Protein AF-A0A093X8V0-F1 (afdb_monomer_lite)

Foldseek 3Di:
DDDDDDDDDDDDDDDDDDDPDPDDDDDDDDDDDDDDDDDDDDDDDDDDDDDDDDDDDDDDPPDPCPQEDDDDQPDDPPPDDPLPDPWFQNAAEEEEDDDQPLQQQFLALNLLLVRPDGNYQAYEYQVDDWDWDWHDNPRGIYIHTYHNDPVVSCVVHLRHAEYEYPDELVCQLVVLVVVLVRLSHAEYEAAYDPNPVVSVVVSVVSCVVSNHHYHDDNAQGDAAASIGDRGCPQHHVVSCVVVVSSHHDDDDDDDPYD

Secondary structure (DSSP, 8-state):
----------------SS-SS-SS--S-PPPPPPPPPPPPPPP-PPP----------------TTTTEE--PPPP---S---TT----TT--EEEES--HHHHHHHHHHHHHTT-SS-SEEEEE-TTS--EEEEEEETTEEEEEEEES-HHHHHHH-TT--EEEE---TTTHHHHHHHHTT-TT--EEEE--S---HHHHHHHHHHHHHHTPEEE-SS----EETTTEE-TTTT-SHHHHHHTTTTS--S-----S--

Radius of gyration: 28.32 Å; chains: 1; bounding box: 65×75×95 Å

Sequence (258 aa):
MALNRPMRNGPRNGSDYGDKMAGRIKDSFPQPFLNPEPPAMPSAIPSGTTGAGASPALGAAGNANDNIRRFVAPSRPLSPRAEHALFHNKTRCFVYGLQPRAVQGMLDFDFICKRTTPSVAGIIYTFGGQFVSKMYWGTSETLLPVYQSVDKAMAKHSDVDTVVNFASSRSVYQSTMELMEYPQIRSIAIIAEGVPERRAREILHVAAKKGITIIGPATVGGIKPGAFKIGNTGGMMDNIVASKLYRPGSVGYVSKSG

Structure (mmCIF, N/CA/C/O backbone):
data_AF-A0A093X8V0-F1
#
_entry.id   AF-A0A093X8V0-F1
#
loop_
_atom_site.group_PDB
_atom_site.id
_atom_site.type_symbol
_atom_site.label_atom_id
_atom_site.label_alt_id
_atom_site.label_comp_id
_atom_site.label_asym_id
_atom_site.label_entity_id
_atom_site.label_seq_id
_atom_site.pdbx_PDB_ins_code
_atom_site.Cartn_x
_atom_site.Cartn_y
_atom_site.Cartn_z
_atom_site.occupancy
_atom_site.B_iso_or_equiv
_atom_site.auth_seq_id
_atom_site.auth_comp_id
_atom_site.auth_asym_id
_atom_site.auth_atom_id
_atom_site.pdbx_PDB_model_num
ATOM 1 N N . MET A 1 1 ? 20.849 -29.269 54.370 1.00 43.53 1 MET A N 1
ATOM 2 C CA . MET A 1 1 ? 22.261 -28.939 54.660 1.00 43.53 1 MET A CA 1
ATOM 3 C C . MET A 1 1 ? 22.654 -27.741 53.816 1.00 43.53 1 MET A C 1
ATOM 5 O O . MET A 1 1 ? 22.832 -27.874 52.615 1.00 43.53 1 MET A O 1
ATOM 9 N N . ALA A 1 2 ? 22.675 -26.568 54.440 1.00 38.34 2 ALA A N 1
ATOM 10 C CA . ALA A 1 2 ? 23.201 -25.337 53.869 1.00 38.34 2 ALA A CA 1
ATOM 11 C C . ALA A 1 2 ? 24.716 -25.300 54.081 1.00 38.34 2 ALA A C 1
ATOM 13 O O . ALA A 1 2 ? 25.158 -25.657 55.169 1.00 38.34 2 ALA A O 1
ATOM 14 N N . LEU A 1 3 ? 25.485 -24.820 53.102 1.00 40.03 3 LEU A N 1
ATOM 15 C CA . LEU A 1 3 ? 26.841 -24.319 53.335 1.00 40.03 3 LEU A CA 1
ATOM 16 C C . LEU A 1 3 ? 27.117 -23.114 52.425 1.00 40.03 3 LEU A C 1
ATOM 18 O O . LEU A 1 3 ? 27.508 -23.229 51.268 1.00 40.03 3 LEU A O 1
ATOM 22 N N . ASN A 1 4 ? 26.876 -21.951 53.026 1.00 36.84 4 ASN A N 1
ATOM 23 C CA . ASN A 1 4 ? 27.418 -20.637 52.700 1.00 36.84 4 ASN A CA 1
ATOM 24 C C . ASN A 1 4 ? 28.954 -20.661 52.655 1.00 36.84 4 ASN A C 1
ATOM 26 O O . ASN A 1 4 ? 29.571 -21.179 53.587 1.00 36.84 4 ASN A O 1
ATOM 30 N N . ARG A 1 5 ? 29.567 -19.962 51.689 1.00 40.03 5 ARG A N 1
ATOM 31 C CA . ARG A 1 5 ? 30.884 -19.316 51.859 1.00 40.03 5 ARG A CA 1
ATOM 32 C C . ARG A 1 5 ? 30.963 -17.985 51.086 1.00 40.03 5 ARG A C 1
ATOM 34 O O . ARG A 1 5 ? 30.230 -17.811 50.118 1.00 40.03 5 ARG A O 1
ATOM 41 N N . PRO A 1 6 ? 31.773 -17.021 51.565 1.00 44.75 6 PRO A N 1
ATOM 42 C CA . PRO A 1 6 ? 31.350 -15.628 51.682 1.00 44.75 6 PRO A CA 1
ATOM 43 C C . PRO A 1 6 ? 31.950 -14.677 50.637 1.00 44.75 6 PRO A C 1
ATOM 45 O O . PRO A 1 6 ? 33.038 -14.895 50.106 1.00 44.75 6 PRO A O 1
ATOM 48 N N . MET A 1 7 ? 31.246 -13.558 50.442 1.00 38.44 7 MET A N 1
ATOM 49 C CA . MET A 1 7 ? 31.741 -12.339 49.801 1.00 38.44 7 MET A CA 1
ATOM 50 C C . MET A 1 7 ? 32.966 -11.783 50.542 1.00 38.44 7 MET A C 1
ATOM 52 O O . MET A 1 7 ? 32.929 -11.581 51.756 1.00 38.44 7 MET A O 1
ATOM 56 N N . ARG A 1 8 ? 34.037 -11.484 49.798 1.00 40.03 8 ARG A N 1
ATOM 57 C CA . ARG A 1 8 ? 35.188 -10.703 50.270 1.00 40.03 8 ARG A CA 1
ATOM 58 C C . ARG A 1 8 ? 35.143 -9.320 49.620 1.00 40.03 8 ARG A C 1
ATOM 60 O O . ARG A 1 8 ? 35.480 -9.177 48.450 1.00 40.03 8 ARG A O 1
ATOM 67 N N . ASN A 1 9 ? 34.746 -8.321 50.404 1.00 35.66 9 ASN A N 1
ATOM 68 C CA . ASN A 1 9 ? 34.997 -6.911 50.116 1.00 35.66 9 ASN A CA 1
ATOM 69 C C . ASN A 1 9 ? 36.435 -6.575 50.526 1.00 35.66 9 ASN A C 1
ATOM 71 O O . ASN A 1 9 ? 36.822 -6.795 51.673 1.00 35.66 9 ASN A O 1
ATOM 75 N N . GLY A 1 10 ? 37.211 -6.029 49.594 1.00 37.56 10 GLY A N 1
ATOM 76 C CA . GLY A 1 10 ? 38.504 -5.399 49.848 1.00 37.56 10 GLY A CA 1
ATOM 77 C C . GLY A 1 10 ? 38.631 -4.147 48.971 1.00 37.56 10 GLY A C 1
ATOM 78 O O . GLY A 1 10 ? 38.177 -4.185 47.825 1.00 37.56 10 GLY A O 1
ATOM 79 N N . PRO A 1 11 ? 39.188 -3.037 49.483 1.00 38.69 11 PRO A N 1
ATOM 80 C CA . PRO A 1 11 ? 39.181 -1.753 48.794 1.00 38.69 11 PRO A CA 1
ATOM 81 C C . PRO A 1 11 ? 40.278 -1.707 47.723 1.00 38.69 11 PRO A C 1
ATOM 83 O O . PRO A 1 11 ? 41.376 -2.221 47.931 1.00 38.69 11 PRO A O 1
ATOM 86 N N . ARG A 1 12 ? 40.015 -1.053 46.587 1.00 40.38 12 ARG A N 1
ATOM 87 C CA . ARG A 1 12 ? 41.067 -0.598 45.665 1.00 40.38 12 ARG A CA 1
ATOM 88 C C . ARG A 1 12 ? 40.840 0.871 45.329 1.00 40.38 12 ARG A C 1
ATOM 90 O O . ARG A 1 12 ? 39.959 1.205 44.546 1.00 40.38 12 ARG A O 1
ATOM 97 N N . ASN A 1 13 ? 41.642 1.723 45.958 1.00 33.81 13 ASN A N 1
ATOM 98 C CA . ASN A 1 13 ? 41.955 3.059 45.466 1.00 33.81 13 ASN A CA 1
ATOM 99 C C . ASN A 1 13 ? 42.970 2.951 44.321 1.00 33.81 13 ASN A C 1
ATOM 101 O O . ASN A 1 13 ? 43.817 2.059 44.344 1.00 33.81 13 ASN A O 1
ATOM 105 N N . GLY A 1 14 ? 42.942 3.932 43.417 1.00 30.31 14 GLY A N 1
ATOM 106 C CA . GLY A 1 14 ? 44.120 4.335 42.648 1.00 30.31 14 GLY A CA 1
ATOM 107 C C . GLY A 1 14 ? 44.032 4.100 41.145 1.00 30.31 14 GLY A C 1
ATOM 108 O O . GLY A 1 14 ? 44.445 3.059 40.655 1.00 30.31 14 GLY A O 1
ATOM 109 N N . SER A 1 15 ? 43.512 5.112 40.446 1.00 39.34 15 SER A N 1
ATOM 110 C CA . SER A 1 15 ? 44.199 5.774 39.325 1.00 39.34 15 SER A CA 1
ATOM 111 C C . SER A 1 15 ? 45.083 4.905 38.420 1.00 39.34 15 SER A C 1
ATOM 113 O O . SER A 1 15 ? 46.265 4.740 38.702 1.00 39.34 15 SER A O 1
ATOM 115 N N . ASP A 1 16 ? 44.548 4.468 37.283 1.00 40.97 16 ASP A N 1
ATOM 116 C CA . ASP A 1 16 ? 45.306 4.430 36.028 1.00 40.97 16 ASP A CA 1
ATOM 117 C C . ASP A 1 16 ? 44.349 4.203 34.848 1.00 40.97 16 ASP A C 1
ATOM 119 O O . ASP A 1 16 ? 43.322 3.552 35.020 1.00 40.97 16 ASP A O 1
ATOM 123 N N . TYR A 1 17 ? 44.698 4.704 33.662 1.00 36.50 17 TYR A N 1
ATOM 124 C CA . TYR A 1 17 ? 43.888 4.771 32.422 1.00 36.50 17 TYR A CA 1
ATOM 125 C C . TYR A 1 17 ? 42.995 6.002 32.243 1.00 36.50 17 TYR A C 1
ATOM 127 O O . TYR A 1 17 ? 41.841 5.930 31.827 1.00 36.50 17 TYR A O 1
ATOM 135 N N . GLY A 1 18 ? 43.595 7.167 32.450 1.00 40.31 18 GLY A N 1
ATOM 136 C CA . GLY A 1 18 ? 43.104 8.428 31.916 1.00 40.31 18 GLY A CA 1
ATOM 137 C C . GLY A 1 18 ? 44.245 9.269 31.368 1.00 40.31 18 GLY A C 1
ATOM 138 O O . GLY A 1 18 ? 44.314 10.423 31.742 1.00 40.31 18 GLY A O 1
ATOM 139 N N . ASP A 1 19 ? 45.176 8.707 30.579 1.00 42.09 19 ASP A N 1
ATOM 140 C CA . ASP A 1 19 ? 46.225 9.539 29.958 1.00 42.09 19 ASP A CA 1
ATOM 141 C C . ASP A 1 19 ? 47.021 8.869 28.819 1.00 42.09 19 ASP A C 1
ATOM 143 O O . ASP A 1 19 ? 48.244 8.810 28.838 1.00 42.09 19 ASP A O 1
ATOM 147 N N . LYS A 1 20 ? 46.349 8.327 27.793 1.00 41.66 20 LYS A N 1
ATOM 148 C CA . LYS A 1 20 ? 46.990 8.002 26.497 1.00 41.66 20 LYS A CA 1
ATOM 149 C C . LYS A 1 20 ? 45.985 8.098 25.355 1.00 41.66 20 LYS A C 1
ATOM 151 O O . LYS A 1 20 ? 45.492 7.074 24.907 1.00 41.66 20 LYS A O 1
ATOM 156 N N . MET A 1 21 ? 45.663 9.321 24.927 1.00 38.62 21 MET A N 1
ATOM 157 C CA . MET A 1 21 ? 45.161 9.682 23.577 1.00 38.62 21 MET A CA 1
ATOM 158 C C . MET A 1 21 ? 44.974 11.214 23.455 1.00 38.62 21 MET A C 1
ATOM 160 O O . MET A 1 21 ? 44.063 11.702 22.797 1.00 38.62 21 MET A O 1
ATOM 164 N N . ALA A 1 22 ? 45.841 12.005 24.095 1.00 43.00 22 ALA A N 1
ATOM 165 C CA . ALA A 1 22 ? 45.856 13.463 23.986 1.00 43.00 22 ALA A CA 1
ATOM 166 C C . ALA A 1 22 ? 47.220 13.906 23.443 1.00 43.00 22 ALA A C 1
ATOM 168 O O . ALA A 1 22 ? 48.109 14.299 24.188 1.00 43.00 22 ALA A O 1
ATOM 169 N N . GLY A 1 23 ? 47.421 13.776 22.130 1.00 43.22 23 GLY A N 1
ATOM 170 C CA . GLY A 1 23 ? 48.655 14.251 21.503 1.00 43.22 23 GLY A CA 1
ATOM 171 C C . GLY A 1 23 ? 48.964 13.624 20.154 1.00 43.22 23 GLY A C 1
ATOM 172 O O . GLY A 1 23 ? 49.915 12.857 20.069 1.00 43.22 23 GLY A O 1
ATOM 173 N N . ARG A 1 24 ? 48.163 13.940 19.123 1.00 40.94 24 ARG A N 1
ATOM 174 C CA . ARG A 1 24 ? 48.545 13.997 17.688 1.00 40.94 24 ARG A CA 1
ATOM 175 C C . ARG A 1 24 ? 47.314 14.088 16.775 1.00 40.94 24 ARG A C 1
ATOM 177 O O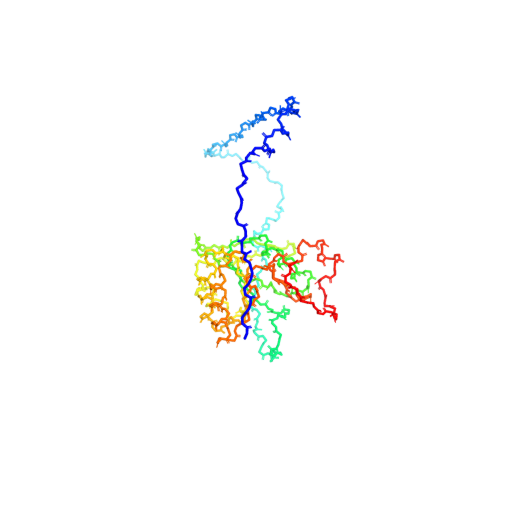 . ARG A 1 24 ? 47.071 13.170 16.017 1.00 40.94 24 ARG A O 1
ATOM 184 N N . ILE A 1 25 ? 46.556 15.185 16.828 1.00 38.41 25 ILE A N 1
ATOM 185 C CA . ILE A 1 25 ? 45.812 15.720 15.666 1.00 38.41 25 ILE A CA 1
ATOM 186 C C . ILE A 1 25 ? 45.678 17.237 15.889 1.00 38.41 25 ILE A C 1
ATOM 188 O O . ILE A 1 25 ? 44.683 17.733 16.407 1.00 38.41 25 ILE A O 1
ATOM 192 N N . LYS A 1 26 ? 46.738 17.978 15.579 1.00 38.97 26 LYS A N 1
ATOM 193 C CA . LYS A 1 26 ? 46.652 19.393 15.206 1.00 38.97 26 LYS A CA 1
ATOM 194 C C . LYS A 1 26 ? 47.181 19.449 13.774 1.00 38.97 26 LYS A C 1
ATOM 196 O O . LYS A 1 26 ? 48.128 18.729 13.477 1.00 38.97 26 LYS A O 1
ATOM 201 N N . ASP A 1 27 ? 46.516 20.242 12.941 1.00 37.69 27 ASP A N 1
ATOM 202 C CA . ASP A 1 27 ? 46.767 20.480 11.509 1.00 37.69 27 ASP A CA 1
ATOM 203 C C . ASP A 1 27 ? 45.958 19.602 10.542 1.00 37.69 27 ASP A C 1
ATOM 205 O O . ASP A 1 27 ? 46.454 18.635 9.973 1.00 37.69 27 ASP A O 1
ATOM 209 N N . SER A 1 28 ? 44.676 19.957 10.362 1.00 37.97 28 SER A N 1
ATOM 210 C CA . SER A 1 28 ? 43.946 19.956 9.070 1.00 37.97 28 SER A CA 1
ATOM 211 C C . SER A 1 28 ? 42.433 20.132 9.287 1.00 37.97 28 SER A C 1
ATOM 213 O O . SER A 1 28 ? 41.653 19.188 9.212 1.00 37.97 28 SER A O 1
ATOM 215 N N . PHE A 1 29 ? 41.992 21.366 9.544 1.00 35.97 29 PHE A N 1
ATOM 216 C CA . PHE A 1 29 ? 40.576 21.729 9.403 1.00 35.97 29 PHE A CA 1
ATOM 217 C C . PHE A 1 29 ? 40.357 22.345 8.012 1.00 35.97 29 PHE A C 1
ATOM 219 O O . PHE A 1 29 ? 41.019 23.336 7.697 1.00 35.97 29 PHE A O 1
ATOM 226 N N . PRO A 1 30 ? 39.461 21.805 7.167 1.00 39.50 30 PRO A N 1
ATOM 227 C CA . PRO A 1 30 ? 39.056 22.482 5.944 1.00 39.50 30 PRO A CA 1
ATOM 228 C C . PRO A 1 30 ? 38.128 23.662 6.275 1.00 39.50 30 PRO A C 1
ATOM 230 O O . PRO A 1 30 ? 37.215 23.547 7.092 1.00 39.50 30 PRO A O 1
ATOM 233 N N . GLN A 1 31 ? 38.402 24.805 5.645 1.00 41.53 31 GLN A N 1
ATOM 234 C CA . GLN A 1 31 ? 37.643 26.055 5.754 1.00 41.53 31 GLN A CA 1
ATOM 235 C C . GLN A 1 31 ? 36.170 25.866 5.331 1.00 41.53 31 GLN A C 1
ATOM 237 O O . GLN A 1 31 ? 35.897 25.066 4.431 1.00 41.53 31 GLN A O 1
ATOM 242 N N . PRO A 1 32 ? 35.212 26.605 5.922 1.00 35.94 32 PRO A N 1
ATOM 243 C CA . PRO A 1 32 ? 33.816 26.552 5.505 1.00 35.94 32 PRO A CA 1
ATOM 244 C C . PRO A 1 32 ? 33.647 27.154 4.104 1.00 35.94 32 PRO A C 1
ATOM 246 O O . PRO A 1 32 ? 34.040 28.290 3.841 1.00 35.94 32 PRO A O 1
ATOM 249 N N . PHE A 1 33 ? 33.039 26.383 3.202 1.00 37.84 33 PHE A N 1
ATOM 250 C CA . PHE A 1 33 ? 32.613 26.857 1.890 1.00 37.84 33 PHE A CA 1
ATOM 251 C C . PHE A 1 33 ? 31.568 27.972 2.055 1.00 37.84 33 PHE A C 1
ATOM 253 O O . PHE A 1 33 ? 30.498 27.755 2.625 1.00 37.84 33 PHE A O 1
ATOM 260 N N . LEU A 1 34 ? 31.883 29.165 1.546 1.00 37.75 34 LEU A N 1
ATOM 261 C CA . LEU A 1 34 ? 30.909 30.225 1.297 1.00 37.75 34 LEU A CA 1
ATOM 262 C C . LEU A 1 34 ? 29.886 29.729 0.262 1.00 37.75 34 LEU A C 1
ATOM 264 O O . LEU A 1 34 ? 30.257 29.377 -0.857 1.00 37.75 34 LEU A O 1
ATOM 268 N N . ASN A 1 35 ? 28.603 29.724 0.626 1.00 42.47 35 ASN A N 1
ATOM 269 C CA . ASN A 1 35 ? 27.508 29.574 -0.331 1.00 42.47 35 ASN A CA 1
ATOM 270 C C . ASN A 1 35 ? 27.386 30.864 -1.164 1.00 42.47 35 ASN A C 1
ATOM 272 O O . ASN A 1 35 ? 27.262 31.932 -0.561 1.00 42.47 35 ASN A O 1
ATOM 276 N N . PRO A 1 36 ? 27.367 30.810 -2.507 1.00 41.25 36 PRO A N 1
ATOM 277 C CA . PRO A 1 36 ? 26.914 31.943 -3.305 1.00 41.25 36 PRO A CA 1
ATOM 278 C C . PRO A 1 36 ? 25.386 32.101 -3.186 1.00 41.25 36 PRO A C 1
ATOM 280 O O . PRO A 1 36 ? 24.652 31.117 -3.074 1.00 41.25 36 PRO A O 1
ATOM 283 N N . GLU A 1 37 ? 24.930 33.354 -3.165 1.00 42.50 37 GLU A N 1
ATOM 284 C CA . GLU A 1 37 ? 23.529 33.774 -3.014 1.00 42.50 37 GLU A CA 1
ATOM 285 C C . GLU A 1 37 ? 22.567 33.113 -4.024 1.00 42.50 37 GLU A C 1
ATOM 287 O O . GLU A 1 37 ? 22.957 32.822 -5.160 1.00 42.50 37 GLU A O 1
ATOM 292 N N . PRO A 1 38 ? 21.285 32.904 -3.658 1.00 41.62 38 PRO A N 1
ATOM 293 C CA . PRO A 1 38 ? 20.281 32.435 -4.604 1.00 41.62 38 PRO A CA 1
ATOM 294 C C . PRO A 1 38 ? 19.935 33.533 -5.630 1.00 41.62 38 PRO A C 1
ATOM 296 O O . PRO A 1 38 ? 19.806 34.701 -5.256 1.00 41.62 38 PRO A O 1
ATOM 299 N N . PRO A 1 39 ? 19.731 33.188 -6.915 1.00 41.00 39 PRO A N 1
ATOM 300 C CA . PRO A 1 39 ? 19.371 34.165 -7.934 1.00 41.00 39 PRO A CA 1
ATOM 301 C C . PRO A 1 39 ? 17.979 34.760 -7.680 1.00 41.00 39 PRO A C 1
ATOM 303 O O . PRO A 1 39 ? 17.035 34.066 -7.296 1.00 41.00 39 PRO A O 1
ATOM 306 N N . ALA A 1 40 ? 17.877 36.068 -7.918 1.00 37.56 40 ALA A N 1
ATOM 307 C CA . ALA A 1 40 ? 16.676 36.872 -7.755 1.00 37.56 40 ALA A CA 1
ATOM 308 C C . ALA A 1 40 ? 15.509 36.387 -8.636 1.00 37.56 40 ALA A C 1
ATOM 310 O O . ALA A 1 40 ? 15.670 36.093 -9.821 1.00 37.56 40 ALA A O 1
ATOM 311 N N . MET A 1 41 ? 14.311 36.360 -8.048 1.00 37.78 41 MET A N 1
ATOM 312 C CA . MET A 1 41 ? 13.040 36.172 -8.751 1.00 37.78 41 MET A CA 1
ATOM 313 C C . MET A 1 41 ? 12.766 37.369 -9.678 1.00 37.78 41 MET A C 1
ATOM 315 O O . MET A 1 41 ? 12.830 38.505 -9.202 1.00 37.78 41 MET A O 1
ATOM 319 N N . PRO A 1 42 ? 12.398 37.175 -10.956 1.00 37.09 42 PRO A N 1
ATOM 320 C CA . PRO A 1 42 ? 11.912 38.277 -11.770 1.00 37.09 42 PRO A CA 1
ATOM 321 C C . PRO A 1 42 ? 10.478 38.658 -11.377 1.00 37.09 42 PRO A C 1
ATOM 323 O O . PRO A 1 42 ? 9.559 37.837 -11.348 1.00 37.09 42 PRO A O 1
ATOM 326 N N . SER A 1 43 ? 10.331 39.941 -11.064 1.00 35.69 43 SER A N 1
ATOM 327 C CA . SER A 1 43 ? 9.096 40.650 -10.754 1.00 35.69 43 SER A CA 1
ATOM 328 C C . SER A 1 43 ? 8.126 40.720 -11.938 1.00 35.69 43 SER A C 1
ATOM 330 O O . SER A 1 43 ? 8.541 40.844 -13.083 1.00 35.69 43 SER A O 1
ATOM 332 N N . ALA A 1 44 ? 6.836 40.716 -11.591 1.00 33.84 44 ALA A N 1
ATOM 333 C CA . ALA A 1 44 ? 5.705 41.407 -12.217 1.00 33.84 44 ALA A CA 1
ATOM 334 C C . ALA A 1 44 ? 5.612 41.498 -13.760 1.00 33.84 44 ALA A C 1
ATOM 336 O O . ALA A 1 44 ? 6.378 42.168 -14.444 1.00 33.84 44 ALA A O 1
ATOM 337 N N . ILE A 1 45 ? 4.518 40.925 -14.261 1.00 39.19 45 ILE A N 1
ATOM 338 C CA . ILE A 1 45 ? 3.937 41.122 -15.594 1.00 39.19 45 ILE A CA 1
ATOM 339 C C . ILE A 1 45 ? 3.632 42.615 -15.831 1.00 39.19 45 ILE A C 1
ATOM 341 O O . ILE A 1 45 ? 2.910 43.198 -15.018 1.00 39.19 45 ILE A O 1
ATOM 345 N N . PRO A 1 46 ? 4.041 43.217 -16.964 1.00 33.41 46 PRO A N 1
ATOM 346 C CA . PRO A 1 46 ? 3.391 44.404 -17.490 1.00 33.41 46 PRO A CA 1
ATOM 347 C C . PRO A 1 46 ? 2.402 44.037 -18.607 1.00 33.41 46 PRO A C 1
ATOM 349 O O . PRO A 1 46 ? 2.723 43.345 -19.573 1.00 33.41 46 PRO A O 1
ATOM 352 N N . SER A 1 47 ? 1.179 44.531 -18.458 1.00 33.66 47 SER A N 1
ATOM 353 C CA . SER A 1 47 ? 0.131 44.561 -19.479 1.00 33.66 47 SER A CA 1
ATOM 354 C C . SER A 1 47 ? 0.445 45.620 -20.547 1.00 33.66 47 SER A C 1
ATOM 356 O O . SER A 1 47 ? 0.783 46.743 -20.179 1.00 33.66 47 SER A O 1
ATOM 358 N N . GLY A 1 48 ? 0.257 45.324 -21.844 1.00 30.12 48 GLY A N 1
ATOM 359 C CA . GLY A 1 48 ? 0.240 46.370 -22.885 1.00 30.12 48 GLY A CA 1
ATOM 360 C C . GLY A 1 48 ? 0.437 45.946 -24.352 1.00 30.12 48 GLY A C 1
ATOM 361 O O . GLY A 1 48 ? 1.552 45.962 -24.847 1.00 30.12 48 GLY A O 1
ATOM 362 N N . THR A 1 49 ? -0.679 45.640 -25.029 1.00 27.66 49 THR A N 1
ATOM 363 C CA . THR A 1 49 ? -1.089 46.033 -26.408 1.00 27.66 49 THR A CA 1
ATOM 364 C C . THR A 1 49 ? -0.216 45.808 -27.670 1.00 27.66 49 THR A C 1
ATOM 366 O O . THR A 1 49 ? 0.800 46.457 -27.877 1.00 27.66 49 THR A O 1
ATOM 369 N N . THR A 1 50 ? -0.807 45.020 -28.591 1.00 33.19 50 THR A N 1
ATOM 370 C CA . THR A 1 50 ? -0.947 45.161 -30.070 1.00 33.19 50 THR A CA 1
ATOM 371 C C . THR A 1 50 ? 0.273 45.319 -30.993 1.00 33.19 50 THR A C 1
ATOM 373 O O . THR A 1 50 ? 0.880 46.381 -31.071 1.00 33.19 50 THR A O 1
ATOM 376 N N . GLY A 1 51 ? 0.457 44.324 -31.872 1.00 28.91 51 GLY A N 1
ATOM 377 C CA . GLY A 1 51 ? 1.185 44.439 -33.141 1.00 28.91 51 GLY A CA 1
ATOM 378 C C . GLY A 1 51 ? 0.981 43.194 -34.014 1.00 28.91 51 GLY A C 1
ATOM 379 O O . GLY A 1 51 ? 1.347 42.095 -33.614 1.00 28.91 51 GLY A O 1
ATOM 380 N N . ALA A 1 52 ? 0.342 43.358 -35.174 1.00 38.53 52 ALA A N 1
ATOM 381 C CA . ALA A 1 52 ? 0.029 42.297 -36.131 1.00 38.53 52 ALA A CA 1
ATOM 382 C C . ALA A 1 52 ? 1.273 41.844 -36.922 1.00 38.53 52 ALA A C 1
ATOM 384 O O . ALA A 1 52 ? 2.028 42.678 -37.414 1.00 38.53 52 ALA A O 1
ATOM 385 N N . GLY A 1 53 ? 1.447 40.528 -37.096 1.00 29.03 53 GLY A N 1
ATOM 386 C CA . GLY A 1 53 ? 2.496 39.938 -37.934 1.00 29.03 53 GLY A CA 1
ATOM 387 C C . GLY A 1 53 ? 2.304 38.429 -38.133 1.00 29.03 53 GLY A C 1
ATOM 388 O O . GLY A 1 53 ? 2.212 37.684 -37.168 1.00 29.03 53 GLY A O 1
ATOM 389 N N . ALA A 1 54 ? 2.190 38.028 -39.400 1.00 32.75 54 ALA A N 1
ATOM 390 C CA . ALA A 1 54 ? 1.889 36.715 -39.985 1.00 32.75 54 ALA A CA 1
ATOM 391 C C . ALA A 1 54 ? 2.276 35.427 -39.213 1.00 32.75 54 ALA A C 1
ATOM 393 O O . ALA A 1 54 ? 3.425 35.222 -38.830 1.00 32.75 54 ALA A O 1
ATOM 394 N N . SER A 1 55 ? 1.319 34.494 -39.118 1.00 31.03 55 SER A N 1
ATOM 395 C CA . SER A 1 55 ? 1.515 33.103 -38.678 1.00 31.03 55 SER A CA 1
ATOM 396 C C . SER A 1 55 ? 1.899 32.174 -39.839 1.00 31.03 55 SER A C 1
ATOM 398 O O . SER A 1 55 ? 1.230 32.212 -40.873 1.00 31.03 55 SER A O 1
ATOM 400 N N . PRO A 1 56 ? 2.839 31.230 -39.649 1.00 37.59 56 PRO A N 1
ATOM 401 C CA . PRO A 1 56 ? 2.843 29.973 -40.377 1.00 37.59 56 PRO A CA 1
ATOM 402 C C . PRO A 1 56 ? 2.328 28.816 -39.500 1.00 37.59 56 PRO A C 1
ATOM 404 O O . PRO A 1 56 ? 2.736 28.645 -38.357 1.00 37.59 56 PRO A O 1
ATOM 407 N N . ALA A 1 57 ? 1.413 28.049 -40.096 1.00 35.69 57 ALA A N 1
ATOM 408 C CA . ALA A 1 57 ? 1.022 26.657 -39.850 1.00 35.69 57 ALA A CA 1
ATOM 409 C C . ALA A 1 57 ? 0.965 26.109 -38.402 1.00 35.69 57 ALA A C 1
ATOM 411 O O . ALA A 1 57 ? 1.957 25.785 -37.755 1.00 35.69 57 ALA A O 1
ATOM 412 N N . LEU A 1 58 ? -0.283 25.880 -37.996 1.00 40.97 58 LEU A N 1
ATOM 413 C CA . LEU A 1 58 ? -0.799 25.166 -36.833 1.00 40.97 58 LEU A CA 1
ATOM 414 C C . LEU A 1 58 ? -0.150 23.775 -36.625 1.00 40.97 58 LEU A C 1
ATOM 416 O O . LEU A 1 58 ? -0.437 22.827 -37.355 1.00 40.97 58 LEU A O 1
ATOM 420 N N . GLY A 1 59 ? 0.663 23.627 -35.578 1.00 38.34 59 GLY A N 1
ATOM 421 C CA . GLY A 1 59 ? 0.899 22.339 -34.923 1.00 38.34 59 GLY A CA 1
ATOM 422 C C . GLY A 1 59 ? -0.133 22.169 -33.810 1.00 38.34 59 GLY A C 1
ATOM 423 O O . GLY A 1 59 ? -0.236 23.034 -32.943 1.00 38.34 59 GLY A O 1
ATOM 424 N N . ALA A 1 60 ? -0.933 21.103 -33.861 1.00 45.16 60 ALA A N 1
ATOM 425 C CA . ALA A 1 60 ? -2.000 20.833 -32.902 1.00 45.16 60 ALA A CA 1
ATOM 426 C C . ALA A 1 60 ? -1.479 20.886 -31.454 1.00 45.16 60 ALA A C 1
ATOM 428 O O . ALA A 1 60 ? -0.715 20.022 -31.023 1.00 45.16 60 ALA A O 1
ATOM 429 N N . ALA A 1 61 ? -1.901 21.902 -30.700 1.00 46.50 61 ALA A N 1
ATOM 430 C CA . ALA A 1 61 ? -1.720 21.936 -29.259 1.00 46.50 61 ALA A CA 1
ATOM 431 C C . ALA A 1 61 ? -2.602 20.831 -28.661 1.00 46.50 61 ALA A C 1
ATOM 433 O O . ALA A 1 61 ? -3.810 21.008 -28.515 1.00 46.50 61 ALA A O 1
ATOM 434 N N . GLY A 1 62 ? -2.011 19.664 -28.392 1.00 55.25 62 GLY A N 1
ATOM 435 C CA . GLY A 1 62 ? -2.683 18.588 -27.668 1.00 55.25 62 GLY A CA 1
ATOM 436 C C . GLY A 1 62 ? -3.216 19.127 -26.343 1.00 55.25 62 GLY A C 1
ATOM 437 O O . GLY A 1 62 ? -2.514 19.857 -25.636 1.00 55.25 62 GLY A O 1
ATOM 438 N N . ASN A 1 63 ? -4.467 18.811 -26.012 1.00 62.38 63 ASN A N 1
ATOM 439 C CA . ASN A 1 63 ? -5.040 19.237 -24.745 1.00 62.38 63 ASN A CA 1
ATOM 440 C C . ASN A 1 63 ? -4.230 18.586 -23.619 1.00 62.38 63 ASN A C 1
ATOM 442 O O . ASN A 1 63 ? -3.918 17.399 -23.677 1.00 62.38 63 ASN A O 1
ATOM 446 N N . ALA A 1 64 ? -3.944 19.316 -22.538 1.00 63.28 64 ALA A N 1
ATOM 447 C CA . ALA A 1 64 ? -3.216 18.772 -21.382 1.00 63.28 64 ALA A CA 1
ATOM 448 C C . ALA A 1 64 ? -3.876 17.509 -20.773 1.00 63.28 64 ALA A C 1
ATOM 450 O O . ALA A 1 64 ? -3.239 16.756 -20.041 1.00 63.28 64 ALA A O 1
ATOM 451 N N . ASN A 1 65 ? -5.150 17.260 -21.096 1.00 71.56 65 ASN A N 1
ATOM 452 C CA . ASN A 1 65 ? -5.902 16.073 -20.702 1.00 71.56 65 ASN A CA 1
ATOM 453 C C . ASN A 1 65 ? -5.651 14.831 -21.574 1.00 71.56 65 ASN A C 1
ATOM 455 O O . ASN A 1 65 ? -6.001 13.736 -21.130 1.00 71.56 65 ASN A O 1
ATOM 459 N N . ASP A 1 66 ? -5.058 14.971 -22.762 1.00 73.06 66 ASP A N 1
ATOM 460 C CA . ASP A 1 66 ? -4.921 13.881 -23.739 1.00 73.06 66 ASP A CA 1
ATOM 461 C C . ASP A 1 66 ? -3.918 12.810 -23.271 1.00 73.06 66 ASP A C 1
ATOM 463 O O . ASP A 1 66 ? -4.050 11.636 -23.610 1.00 73.06 66 ASP A O 1
ATOM 467 N N . ASN A 1 67 ? -2.970 13.184 -22.402 1.00 80.06 67 ASN A N 1
ATOM 468 C CA . ASN A 1 67 ? -1.951 12.283 -21.851 1.00 80.06 67 ASN A CA 1
ATOM 469 C C . ASN A 1 67 ? -2.310 11.690 -20.474 1.00 80.06 67 ASN A C 1
ATOM 471 O O . ASN A 1 67 ? -1.504 10.951 -19.899 1.00 80.06 67 ASN A O 1
ATOM 475 N N . ILE A 1 68 ? -3.498 11.997 -19.930 1.00 84.62 68 ILE A N 1
ATOM 476 C CA . ILE A 1 68 ? -3.925 11.532 -18.602 1.00 84.62 68 ILE A CA 1
ATOM 477 C C . ILE A 1 68 ? -4.732 10.238 -18.724 1.00 84.62 68 ILE A C 1
ATOM 479 O O . ILE A 1 68 ? -5.907 10.229 -19.103 1.00 84.62 68 ILE A O 1
ATOM 483 N N . ARG A 1 69 ? -4.128 9.131 -18.296 1.00 87.56 69 ARG A N 1
ATOM 484 C CA . ARG A 1 69 ? -4.788 7.836 -18.159 1.00 87.56 69 ARG A CA 1
ATOM 485 C C . ARG A 1 69 ? -5.652 7.817 -16.899 1.00 87.56 69 ARG A C 1
ATOM 487 O O . ARG A 1 69 ? -5.183 8.072 -15.792 1.00 87.56 69 ARG A O 1
ATOM 494 N N . ARG A 1 70 ? -6.931 7.477 -17.068 1.00 86.38 70 ARG A N 1
ATOM 495 C CA . ARG A 1 70 ? -7.888 7.279 -15.970 1.00 86.38 70 ARG A CA 1
ATOM 496 C C . ARG A 1 70 ? -8.156 5.790 -15.788 1.00 86.38 70 ARG A C 1
ATOM 498 O O . ARG A 1 70 ? -8.305 5.060 -16.765 1.00 86.38 70 ARG A O 1
ATOM 505 N N . PHE A 1 71 ? -8.231 5.349 -14.538 1.00 84.88 71 PHE A N 1
ATOM 506 C CA . PHE A 1 71 ? -8.530 3.962 -14.197 1.00 84.88 71 PHE A CA 1
ATOM 507 C C . PHE A 1 71 ? -9.891 3.884 -13.525 1.00 84.88 71 PHE A C 1
ATOM 509 O O . PHE A 1 71 ? -10.145 4.581 -12.545 1.00 84.88 71 PHE A O 1
ATOM 516 N N . VAL A 1 72 ? -10.750 3.015 -14.046 1.00 78.06 72 VAL A N 1
ATOM 517 C CA . VAL A 1 72 ? -11.970 2.617 -13.348 1.00 78.06 72 VAL A CA 1
ATOM 518 C C . VAL A 1 72 ? -11.580 1.577 -12.301 1.00 78.06 72 VAL A C 1
ATOM 520 O O . VAL A 1 72 ? -10.742 0.711 -12.573 1.00 78.06 72 VAL A O 1
ATOM 523 N N . ALA A 1 73 ? -12.158 1.671 -11.102 1.00 66.69 73 ALA A N 1
ATOM 524 C CA . ALA A 1 73 ? -11.989 0.641 -10.085 1.00 66.69 73 ALA A CA 1
ATOM 525 C C . ALA A 1 73 ? -12.397 -0.718 -10.687 1.00 66.69 73 ALA A C 1
ATOM 527 O O . ALA A 1 73 ? -13.473 -0.815 -11.287 1.00 66.69 73 ALA A O 1
ATOM 528 N N . PRO A 1 74 ? -11.547 -1.757 -10.608 1.00 62.88 74 PRO A N 1
ATOM 529 C CA . PRO A 1 74 ? -11.879 -3.044 -11.195 1.00 62.88 74 PRO A CA 1
ATOM 530 C C . PRO A 1 74 ? -13.162 -3.578 -10.550 1.00 62.88 74 PRO A C 1
ATOM 532 O O . PRO A 1 74 ? -13.278 -3.598 -9.325 1.00 62.88 74 PRO A O 1
ATOM 535 N N . SER A 1 75 ? -14.115 -4.049 -11.362 1.00 56.28 75 SER A N 1
ATOM 536 C CA . SER A 1 75 ? -15.283 -4.769 -10.852 1.00 56.28 75 SER A CA 1
ATOM 537 C C . SER A 1 75 ? -14.783 -5.929 -9.990 1.00 56.28 75 SER A C 1
ATOM 539 O O . SER A 1 75 ? -14.036 -6.785 -10.483 1.00 56.28 75 SER A O 1
ATOM 541 N N . ARG A 1 76 ? -15.136 -5.915 -8.700 1.00 52.91 76 ARG A N 1
ATOM 542 C CA . ARG A 1 76 ? -14.684 -6.883 -7.694 1.00 52.91 76 ARG A CA 1
ATOM 543 C C . ARG A 1 76 ? -14.756 -8.299 -8.274 1.00 52.91 76 ARG A C 1
ATOM 545 O O . ARG A 1 76 ? -15.859 -8.754 -8.573 1.00 52.91 76 ARG A O 1
ATOM 552 N N . PRO A 1 77 ? -13.642 -9.037 -8.437 1.00 47.88 77 PRO A N 1
ATOM 553 C CA . PRO A 1 77 ? -13.765 -10.471 -8.612 1.00 47.88 77 PRO A CA 1
ATOM 554 C C . PRO A 1 77 ? -14.294 -11.030 -7.288 1.00 47.88 77 PRO A C 1
ATOM 556 O O . PRO A 1 77 ? -13.561 -11.151 -6.311 1.00 47.88 77 PRO A O 1
ATOM 559 N N . LEU A 1 78 ? -15.587 -11.350 -7.268 1.00 45.69 78 LEU A N 1
ATOM 560 C CA . LEU A 1 78 ? -16.246 -12.167 -6.245 1.00 45.69 78 LEU A CA 1
ATOM 561 C C . LEU A 1 78 ? -15.830 -13.651 -6.332 1.00 45.69 78 LEU A C 1
ATOM 563 O O . LEU A 1 78 ? -16.501 -14.519 -5.789 1.00 45.69 78 LEU A O 1
ATOM 567 N N . SER A 1 79 ? -14.748 -13.979 -7.040 1.00 44.31 79 SER A N 1
ATOM 568 C CA . SER A 1 79 ? -14.225 -15.341 -7.093 1.00 44.31 79 SER A CA 1
ATOM 569 C C . SER A 1 79 ? -13.657 -15.689 -5.710 1.00 44.31 79 SER A C 1
ATOM 571 O O . SER A 1 79 ? -12.886 -14.874 -5.190 1.00 44.31 79 SER A O 1
ATOM 573 N N . PRO A 1 80 ? -14.002 -16.841 -5.101 1.00 50.88 80 PRO A N 1
ATOM 574 C CA . PRO A 1 80 ? -13.549 -17.185 -3.759 1.00 50.88 80 PRO A CA 1
ATOM 575 C C . PRO A 1 80 ? -12.027 -17.139 -3.722 1.00 50.88 80 PRO A C 1
ATOM 577 O O . PRO A 1 80 ? -11.339 -17.920 -4.381 1.00 50.88 80 PRO A O 1
ATOM 580 N N . ARG A 1 81 ? -11.491 -16.152 -3.005 1.00 61.97 81 ARG A N 1
ATOM 581 C CA . ARG A 1 81 ? -10.060 -16.081 -2.739 1.00 61.97 81 ARG A CA 1
ATOM 582 C C . ARG A 1 81 ? -9.739 -17.304 -1.893 1.00 61.97 81 ARG A C 1
ATOM 584 O O . ARG A 1 81 ? -10.469 -17.587 -0.946 1.00 61.97 81 ARG A O 1
ATOM 591 N N . ALA A 1 82 ? -8.659 -18.009 -2.213 1.00 66.31 82 ALA A N 1
ATOM 592 C CA . ALA A 1 82 ? -8.135 -18.962 -1.253 1.00 66.31 82 ALA A CA 1
ATOM 593 C C . ALA A 1 82 ? -7.863 -18.185 0.043 1.00 66.31 82 ALA A C 1
ATOM 595 O O . ALA A 1 82 ? -7.248 -17.119 -0.008 1.00 66.31 82 ALA A O 1
ATOM 596 N N . GLU A 1 83 ? -8.385 -18.665 1.168 1.00 68.19 83 GLU A N 1
ATOM 597 C CA . GLU A 1 83 ? -8.423 -17.923 2.437 1.00 68.19 83 GLU A CA 1
ATOM 598 C C . GLU A 1 83 ? -7.033 -17.415 2.862 1.00 68.19 83 GLU A C 1
ATOM 600 O O . GLU A 1 83 ? -6.887 -16.323 3.400 1.00 68.19 83 GLU A O 1
ATOM 605 N N . HIS A 1 84 ? -5.990 -18.158 2.490 1.00 78.25 84 HIS A N 1
ATOM 606 C CA . HIS A 1 84 ? -4.588 -17.856 2.761 1.00 78.25 84 HIS A CA 1
ATOM 607 C C . HIS A 1 84 ? -3.953 -16.789 1.840 1.00 78.25 84 HIS A C 1
ATOM 609 O O . HIS A 1 84 ? -2.818 -16.368 2.067 1.00 78.25 84 HIS A O 1
ATOM 615 N N . ALA A 1 85 ? -4.617 -16.365 0.761 1.00 85.62 85 ALA A N 1
ATOM 616 C CA . ALA A 1 85 ? -4.030 -15.479 -0.242 1.00 85.62 85 ALA A CA 1
ATOM 617 C C . ALA A 1 85 ? -4.257 -13.994 0.094 1.00 85.62 85 ALA A C 1
ATOM 619 O O . ALA A 1 85 ? -5.303 -13.422 -0.223 1.00 85.62 85 ALA A O 1
ATOM 620 N N . LEU A 1 86 ? -3.230 -13.346 0.660 1.00 88.94 86 LEU A N 1
ATOM 621 C CA . LEU A 1 86 ? -3.257 -11.910 0.977 1.00 88.94 86 LEU A CA 1
ATOM 622 C C . LEU A 1 86 ? -3.325 -11.026 -0.276 1.00 88.94 86 LEU A C 1
ATOM 624 O O . LEU A 1 86 ? -4.193 -10.164 -0.385 1.00 88.94 86 LEU A O 1
ATOM 628 N N . PHE A 1 87 ? -2.429 -11.259 -1.243 1.00 93.25 87 PHE A N 1
ATOM 629 C CA . PHE A 1 87 ? -2.274 -10.398 -2.419 1.00 93.25 87 PHE A CA 1
ATOM 630 C C . PHE A 1 87 ? -2.494 -11.139 -3.737 1.00 93.25 87 PHE A C 1
ATOM 632 O O . PHE A 1 87 ? -2.151 -12.316 -3.879 1.00 93.25 87 PHE A O 1
ATOM 639 N N . HIS A 1 88 ? -3.008 -10.432 -4.739 1.00 91.62 88 HIS A N 1
ATOM 640 C CA . HIS A 1 88 ? -3.208 -10.908 -6.105 1.00 91.62 88 HIS A CA 1
ATOM 641 C C . HIS A 1 88 ? -3.066 -9.758 -7.118 1.00 91.62 88 HIS A C 1
ATOM 643 O O . HIS A 1 88 ? -2.944 -8.591 -6.755 1.00 91.62 88 HIS A O 1
ATOM 649 N N . ASN A 1 89 ? -3.092 -10.077 -8.412 1.00 90.38 89 ASN A N 1
ATOM 650 C CA . ASN A 1 89 ? -2.913 -9.110 -9.507 1.00 90.38 89 ASN A CA 1
ATOM 651 C C . ASN A 1 89 ? -3.962 -7.980 -9.545 1.00 90.38 89 ASN A C 1
ATOM 653 O O . ASN A 1 89 ? -3.712 -6.918 -10.098 1.00 90.38 89 ASN A O 1
ATOM 657 N N . LYS A 1 90 ? -5.142 -8.209 -8.966 1.00 91.38 90 LYS A N 1
ATOM 658 C CA . LYS A 1 90 ? -6.201 -7.202 -8.765 1.00 91.38 90 LYS A CA 1
ATOM 659 C C . LYS A 1 90 ? -6.211 -6.536 -7.372 1.00 91.38 90 LYS A C 1
ATOM 661 O O . LYS A 1 90 ? -7.187 -5.872 -7.055 1.00 91.38 90 LYS A O 1
ATOM 666 N N . THR A 1 91 ? -5.207 -6.752 -6.512 1.00 93.62 91 THR A N 1
ATOM 667 C CA . THR A 1 91 ? -5.170 -6.136 -5.167 1.00 93.62 91 THR A CA 1
ATOM 668 C C . THR A 1 91 ? -5.126 -4.621 -5.292 1.00 93.62 91 THR A C 1
ATOM 670 O O . THR A 1 91 ? -4.362 -4.096 -6.109 1.00 93.62 91 THR A O 1
ATOM 673 N N . ARG A 1 92 ? -5.930 -3.939 -4.476 1.00 96.31 92 ARG A N 1
ATOM 674 C CA . ARG A 1 92 ? -6.040 -2.482 -4.431 1.00 96.31 92 ARG A CA 1
ATOM 675 C C . ARG A 1 92 ? -5.742 -2.021 -3.013 1.00 96.31 92 ARG A C 1
ATOM 677 O O . ARG A 1 92 ? -6.248 -2.605 -2.057 1.00 96.31 92 ARG A O 1
ATOM 684 N N . CYS A 1 93 ? -4.901 -1.003 -2.878 1.00 98.19 93 CYS A N 1
ATOM 685 C CA . CYS A 1 93 ? -4.457 -0.518 -1.585 1.00 98.19 93 CYS A CA 1
ATOM 686 C C . CYS A 1 93 ? -4.573 0.996 -1.427 1.00 98.19 93 CYS A C 1
ATOM 688 O O . CYS A 1 93 ? -4.428 1.757 -2.389 1.00 98.19 93 CYS A O 1
ATOM 690 N N . PHE A 1 94 ? -4.722 1.429 -0.180 1.00 98.62 94 PHE A N 1
ATOM 691 C CA . PHE A 1 94 ? -4.400 2.794 0.218 1.00 98.62 94 PHE A CA 1
ATOM 692 C C . PHE A 1 94 ? -2.963 2.889 0.709 1.00 98.62 94 PHE A C 1
ATOM 694 O O . PHE A 1 94 ? -2.447 1.968 1.342 1.00 98.62 94 PHE A O 1
ATOM 701 N N . VAL A 1 95 ? -2.333 4.032 0.454 1.00 98.69 95 VAL A N 1
ATOM 702 C CA . VAL A 1 95 ? -1.079 4.412 1.109 1.00 98.69 95 VAL A CA 1
ATOM 703 C C . VAL A 1 95 ? -1.403 5.489 2.135 1.00 98.69 95 VAL A C 1
ATOM 705 O O . VAL A 1 95 ? -1.870 6.564 1.771 1.00 98.69 95 VAL A O 1
ATOM 708 N N . TYR A 1 96 ? -1.199 5.195 3.416 1.00 98.50 96 TYR A N 1
ATOM 709 C CA . TYR A 1 96 ? -1.392 6.163 4.493 1.00 98.50 96 TYR A CA 1
ATOM 710 C C . TYR A 1 96 ? -0.070 6.891 4.747 1.00 98.50 96 TYR A C 1
ATOM 712 O O . TYR A 1 96 ? 0.927 6.260 5.091 1.00 98.50 96 TYR A O 1
ATOM 720 N N . GLY A 1 97 ? -0.059 8.211 4.589 1.00 97.00 97 GLY A N 1
ATOM 721 C CA . GLY A 1 97 ? 1.136 9.053 4.599 1.00 97.00 97 GLY A CA 1
ATOM 722 C C . GLY A 1 97 ? 1.545 9.508 3.194 1.00 97.00 97 GLY A C 1
ATOM 723 O O . GLY A 1 97 ? 1.388 8.788 2.208 1.00 97.00 97 GLY A O 1
ATOM 724 N N . LEU A 1 98 ? 2.082 10.728 3.092 1.00 96.06 98 LEU A N 1
ATOM 725 C CA . LEU A 1 98 ? 2.460 11.331 1.814 1.00 96.06 98 LEU A CA 1
ATOM 726 C C . LEU A 1 98 ? 3.820 10.796 1.337 1.00 96.06 98 LEU A C 1
ATOM 728 O O . LEU A 1 98 ? 4.864 11.368 1.637 1.00 96.06 98 LEU A O 1
ATOM 732 N N . GLN A 1 99 ? 3.797 9.683 0.599 1.00 97.06 99 GLN A N 1
ATOM 733 C CA . GLN A 1 99 ? 4.992 8.971 0.122 1.00 97.06 99 GLN A CA 1
ATOM 734 C C . GLN A 1 99 ? 5.024 8.853 -1.412 1.00 97.06 99 GLN A C 1
ATOM 736 O O . GLN A 1 99 ? 4.883 7.752 -1.952 1.00 97.06 99 GLN A O 1
ATOM 741 N N . PRO A 1 100 ? 5.216 9.961 -2.154 1.00 96.62 100 PRO A N 1
ATOM 742 C CA . PRO A 1 100 ? 5.093 9.961 -3.612 1.00 96.62 100 PRO A CA 1
ATOM 743 C C . PRO A 1 100 ? 6.092 9.025 -4.303 1.00 96.62 100 PRO A C 1
ATOM 745 O O . PRO A 1 100 ? 5.730 8.349 -5.258 1.00 96.62 100 PRO A O 1
ATOM 748 N N . ARG A 1 101 ? 7.324 8.911 -3.787 1.00 97.44 101 ARG A N 1
ATOM 749 C CA . ARG A 1 101 ? 8.346 8.009 -4.350 1.00 97.44 101 ARG A CA 1
ATOM 750 C C . ARG A 1 101 ? 7.969 6.533 -4.204 1.00 97.44 101 ARG A C 1
ATOM 752 O O . ARG A 1 101 ? 8.109 5.775 -5.157 1.00 97.44 101 ARG A O 1
ATOM 759 N N . ALA A 1 102 ? 7.460 6.138 -3.036 1.00 98.00 102 ALA A N 1
ATOM 760 C CA . ALA A 1 102 ? 7.020 4.765 -2.797 1.00 98.00 102 ALA A CA 1
ATOM 761 C C . ALA A 1 102 ? 5.805 4.418 -3.668 1.00 98.00 102 ALA A C 1
ATOM 763 O O . ALA A 1 102 ? 5.766 3.354 -4.281 1.00 98.00 102 ALA A O 1
ATOM 764 N N . VAL A 1 103 ? 4.844 5.344 -3.761 1.00 98.38 103 VAL A N 1
ATOM 765 C CA . VAL A 1 103 ? 3.649 5.208 -4.605 1.00 98.38 103 VAL A CA 1
ATOM 766 C C . VAL A 1 103 ? 4.041 5.067 -6.075 1.00 98.38 103 VAL A C 1
ATOM 768 O O . VAL A 1 103 ? 3.593 4.122 -6.719 1.00 98.38 103 VAL A O 1
ATOM 771 N N . GLN A 1 104 ? 4.920 5.931 -6.593 1.00 98.31 104 GLN A N 1
ATOM 772 C CA . GLN A 1 104 ? 5.397 5.828 -7.973 1.00 98.31 104 GLN A CA 1
ATOM 773 C C . GLN A 1 104 ? 6.095 4.486 -8.221 1.00 98.31 104 GLN A C 1
ATOM 775 O O . GLN A 1 104 ? 5.744 3.787 -9.163 1.00 98.31 104 GLN A O 1
ATOM 780 N N . GLY A 1 105 ? 6.982 4.051 -7.319 1.00 98.19 105 GLY A N 1
ATOM 781 C CA . GLY A 1 105 ? 7.650 2.755 -7.450 1.00 98.19 105 GLY A CA 1
ATOM 782 C C . GLY A 1 105 ? 6.689 1.558 -7.431 1.00 98.19 105 GLY A C 1
ATOM 783 O O . GLY A 1 105 ? 6.965 0.539 -8.064 1.00 98.19 105 GLY A O 1
ATOM 784 N N . MET A 1 106 ? 5.558 1.649 -6.723 1.00 98.56 106 MET A N 1
ATOM 785 C CA . MET A 1 106 ? 4.488 0.643 -6.794 1.00 98.56 106 MET A CA 1
ATOM 786 C C . MET A 1 106 ? 3.796 0.656 -8.162 1.00 98.56 106 MET A C 1
ATOM 788 O O . MET A 1 106 ? 3.622 -0.408 -8.748 1.00 98.56 106 MET A O 1
ATOM 792 N N . LEU A 1 107 ? 3.468 1.833 -8.700 1.00 98.19 107 LEU A N 1
ATOM 793 C CA . LEU A 1 107 ? 2.863 1.983 -10.029 1.00 98.19 107 LEU A CA 1
ATOM 794 C C . LEU A 1 107 ? 3.788 1.481 -11.146 1.00 98.19 107 LEU A C 1
ATOM 796 O O . LEU A 1 107 ? 3.334 0.773 -12.044 1.00 98.19 107 LEU A O 1
ATOM 800 N N . ASP A 1 108 ? 5.082 1.781 -11.064 1.00 98.00 108 ASP A N 1
ATOM 801 C CA . ASP A 1 108 ? 6.079 1.304 -12.025 1.00 98.00 108 ASP A CA 1
ATOM 802 C C . ASP A 1 108 ? 6.176 -0.228 -11.990 1.00 98.00 108 ASP A C 1
ATOM 804 O O . ASP A 1 108 ? 6.224 -0.890 -13.031 1.00 98.00 108 ASP A O 1
ATOM 808 N N . PHE A 1 109 ? 6.154 -0.811 -10.785 1.00 98.44 109 PHE A N 1
ATOM 809 C CA . PHE A 1 109 ? 6.114 -2.261 -10.608 1.00 98.44 109 PHE A CA 1
ATOM 810 C C . PHE A 1 109 ? 4.843 -2.875 -11.197 1.00 98.44 109 PHE A C 1
ATOM 812 O O . PHE A 1 109 ? 4.902 -3.898 -11.880 1.00 98.44 109 PHE A O 1
ATOM 819 N N . ASP A 1 110 ? 3.691 -2.252 -10.965 1.00 98.00 110 ASP A N 1
ATOM 820 C CA . ASP A 1 110 ? 2.425 -2.722 -11.513 1.00 98.00 110 ASP A CA 1
ATOM 821 C C . ASP A 1 110 ? 2.434 -2.701 -13.048 1.00 98.00 110 ASP A C 1
ATOM 823 O O . ASP A 1 110 ? 1.953 -3.646 -13.684 1.00 98.00 110 ASP A O 1
ATOM 827 N N . PHE A 1 111 ? 3.019 -1.653 -13.637 1.00 97.44 111 PHE A N 1
ATOM 828 C CA . PHE A 1 111 ? 3.157 -1.495 -15.081 1.00 97.44 111 PHE A CA 1
ATOM 829 C C . PHE A 1 111 ? 4.017 -2.604 -15.695 1.00 97.44 111 PHE A C 1
ATOM 831 O O . PHE A 1 111 ? 3.573 -3.278 -16.628 1.00 97.44 111 PHE A O 1
ATOM 838 N N . ILE A 1 112 ? 5.211 -2.866 -15.147 1.00 97.12 112 ILE A N 1
ATOM 839 C CA . ILE A 1 112 ? 6.086 -3.934 -15.661 1.00 97.12 112 ILE A CA 1
ATOM 840 C C . ILE A 1 112 ? 5.501 -5.335 -15.424 1.00 97.12 112 ILE A C 1
ATOM 842 O O . ILE A 1 112 ? 5.696 -6.235 -16.241 1.00 97.12 112 ILE A O 1
ATOM 846 N N . CYS A 1 113 ? 4.706 -5.514 -14.363 1.00 97.19 113 CYS A N 1
ATOM 847 C CA . CYS A 1 113 ? 3.929 -6.734 -14.121 1.00 97.19 113 CYS A CA 1
ATOM 848 C C . CYS A 1 113 ? 2.723 -6.891 -15.066 1.00 97.19 113 CYS A C 1
ATOM 850 O O . CYS A 1 113 ? 1.966 -7.852 -14.929 1.00 97.19 113 CYS A O 1
ATOM 852 N N . LYS A 1 114 ? 2.518 -5.962 -16.012 1.00 96.25 114 LYS A N 1
ATOM 853 C CA . LYS A 1 114 ? 1.395 -5.944 -16.963 1.00 96.25 114 LYS A CA 1
ATOM 854 C C . LYS A 1 114 ? 0.026 -5.933 -16.279 1.00 96.25 114 LYS A C 1
ATOM 856 O O . LYS A 1 114 ? -0.940 -6.503 -16.792 1.00 96.25 114 LYS A O 1
ATOM 861 N N . ARG A 1 115 ? -0.085 -5.290 -15.114 1.00 95.44 115 ARG A N 1
ATOM 862 C CA . ARG A 1 115 ? -1.388 -5.095 -14.471 1.00 95.44 115 ARG A CA 1
ATOM 863 C C . ARG A 1 115 ? -2.261 -4.180 -15.324 1.00 95.44 115 ARG A C 1
ATOM 865 O O . ARG A 1 115 ? -1.783 -3.268 -15.988 1.00 95.44 115 ARG A O 1
ATOM 872 N N . THR A 1 116 ? -3.568 -4.404 -15.279 1.00 92.31 116 THR A N 1
ATOM 873 C CA . THR A 1 116 ? -4.544 -3.564 -15.990 1.00 92.31 116 THR A CA 1
ATOM 874 C C . THR A 1 116 ? -4.882 -2.290 -15.219 1.00 92.31 116 THR A C 1
ATOM 876 O O . THR A 1 116 ? -5.243 -1.280 -15.819 1.00 92.31 116 THR A O 1
ATOM 879 N N . THR A 1 117 ? -4.762 -2.342 -13.891 1.00 92.88 117 THR A N 1
ATOM 880 C CA . THR A 1 117 ? -5.076 -1.251 -12.966 1.00 92.88 117 THR A CA 1
ATOM 881 C C . THR A 1 117 ? -3.955 -1.086 -11.935 1.00 92.88 117 THR A C 1
ATOM 883 O O . THR A 1 117 ? -3.441 -2.108 -11.447 1.00 92.88 117 THR A O 1
ATOM 886 N N . PRO A 1 118 ? -3.632 0.157 -11.527 1.00 96.44 118 PRO A N 1
ATOM 887 C CA . PRO A 1 118 ? -2.689 0.422 -10.452 1.00 96.44 118 PRO A CA 1
ATOM 888 C C . PRO A 1 118 ? -3.067 -0.340 -9.188 1.00 96.44 118 PRO A C 1
ATOM 890 O O . PRO A 1 118 ? -4.243 -0.618 -8.933 1.00 96.44 118 PRO A O 1
ATOM 893 N N . SER A 1 119 ? -2.085 -0.684 -8.376 1.00 97.62 119 SER A N 1
ATOM 894 C CA . SER A 1 119 ? -2.323 -1.217 -7.042 1.00 97.62 119 SER A CA 1
ATOM 895 C C . SER A 1 119 ? -2.763 -0.124 -6.079 1.00 97.62 119 SER A C 1
ATOM 897 O O . SER A 1 119 ? -3.672 -0.354 -5.291 1.00 97.62 119 SER A O 1
ATOM 899 N N . VAL A 1 120 ? -2.221 1.089 -6.192 1.00 98.19 120 VAL A N 1
ATOM 900 C CA . VAL A 1 120 ? -2.611 2.215 -5.335 1.00 98.19 120 VAL A CA 1
ATOM 901 C C . VAL A 1 120 ? -3.913 2.845 -5.830 1.00 98.19 120 VAL A C 1
ATOM 903 O O . VAL A 1 120 ? -4.035 3.246 -6.990 1.00 98.19 120 VAL A O 1
ATOM 906 N N . ALA A 1 121 ? -4.907 2.922 -4.948 1.00 97.31 121 ALA A N 1
ATOM 907 C CA . ALA A 1 121 ? -6.202 3.542 -5.218 1.00 97.31 121 ALA A CA 1
ATOM 908 C C . ALA A 1 121 ? -6.252 5.023 -4.842 1.00 97.31 121 ALA A C 1
ATOM 910 O O . ALA A 1 121 ? -6.899 5.825 -5.514 1.00 97.31 121 ALA A O 1
ATOM 911 N N . GLY A 1 122 ? -5.522 5.384 -3.795 1.00 97.38 122 GLY A N 1
ATOM 912 C CA . GLY A 1 122 ? -5.392 6.745 -3.313 1.00 97.38 122 GLY A CA 1
ATOM 913 C C . GLY A 1 122 ? -4.393 6.823 -2.170 1.00 97.38 122 GLY A C 1
ATOM 914 O O . GLY A 1 122 ? -3.927 5.804 -1.646 1.00 97.38 122 GLY A O 1
ATOM 915 N N . ILE A 1 123 ? -4.075 8.052 -1.790 1.00 98.31 123 ILE A N 1
ATOM 916 C CA . ILE A 1 123 ? -3.217 8.358 -0.648 1.00 98.31 123 ILE A CA 1
ATOM 917 C C . ILE A 1 123 ? -4.105 8.933 0.451 1.00 98.31 123 ILE A C 1
ATOM 919 O O . ILE A 1 123 ? -4.973 9.755 0.174 1.00 98.31 123 ILE A O 1
ATOM 923 N N . ILE A 1 124 ? -3.902 8.522 1.696 1.00 98.06 124 ILE A N 1
ATOM 924 C CA . ILE A 1 124 ? -4.555 9.121 2.860 1.00 98.06 124 ILE A CA 1
ATOM 925 C C . ILE A 1 124 ? -3.515 9.979 3.576 1.00 98.06 124 ILE A C 1
ATOM 927 O O . ILE A 1 124 ? -2.476 9.476 3.998 1.00 98.06 124 ILE A O 1
ATOM 931 N N . TYR A 1 125 ? -3.773 11.277 3.704 1.00 96.88 125 TYR A N 1
ATOM 932 C CA . TYR A 1 125 ? -2.883 12.227 4.362 1.00 96.88 125 TYR A CA 1
ATOM 933 C C . TYR A 1 125 ? -3.686 13.230 5.194 1.00 96.88 125 TYR A C 1
ATOM 935 O O . TYR A 1 125 ? -4.194 14.226 4.687 1.00 96.88 125 TYR A O 1
ATOM 943 N N . THR A 1 126 ? -3.787 12.959 6.494 1.00 93.00 126 THR A N 1
ATOM 944 C CA . THR A 1 126 ? -4.682 13.678 7.415 1.00 93.00 126 THR A CA 1
ATOM 945 C C . THR A 1 126 ? -4.179 15.060 7.845 1.00 93.00 126 THR A C 1
ATOM 947 O O . THR A 1 126 ? -4.950 15.851 8.378 1.00 93.00 126 THR A O 1
ATOM 950 N N . PHE A 1 127 ? -2.907 15.384 7.592 1.00 88.12 127 PHE A N 1
ATOM 951 C CA . PHE A 1 127 ? -2.293 16.665 7.972 1.00 88.12 127 PHE A CA 1
ATOM 952 C C . PHE A 1 127 ? -2.401 17.753 6.891 1.00 88.12 127 PHE A C 1
ATOM 954 O O . PHE A 1 127 ? -1.978 18.882 7.119 1.00 88.12 127 PHE A O 1
ATOM 961 N N . GLY A 1 128 ? -2.911 17.418 5.702 1.00 83.75 128 GLY A N 1
ATOM 962 C CA . GLY A 1 128 ? -3.025 18.336 4.567 1.00 83.75 128 GLY A CA 1
ATOM 963 C C . GLY A 1 128 ? -4.457 18.482 4.064 1.00 83.75 128 GLY A C 1
ATOM 964 O O . GLY A 1 128 ? -5.391 17.917 4.623 1.00 83.75 128 GLY A O 1
ATOM 965 N N . GLY A 1 129 ? -4.627 19.243 2.984 1.00 85.88 129 GLY A N 1
ATOM 966 C CA . GLY A 1 129 ? -5.907 19.350 2.284 1.00 85.88 129 GLY A CA 1
ATOM 967 C C . GLY A 1 129 ? -6.193 18.154 1.372 1.00 85.88 129 GLY A C 1
ATOM 968 O O . GLY A 1 129 ? -5.348 17.285 1.158 1.00 85.88 129 GLY A O 1
ATOM 969 N N . GLN A 1 130 ? -7.389 18.137 0.785 1.00 91.12 130 GLN A N 1
ATOM 970 C CA . GLN A 1 130 ? -7.729 17.211 -0.293 1.00 91.12 130 GLN A CA 1
ATOM 971 C C . GLN A 1 130 ? -7.165 17.737 -1.619 1.00 91.12 130 GLN A C 1
ATOM 973 O O . GLN A 1 130 ? -7.508 18.838 -2.045 1.00 91.12 130 GLN A O 1
ATOM 978 N N . PHE A 1 131 ? -6.331 16.945 -2.286 1.00 94.44 131 PHE A N 1
ATOM 979 C CA . PHE A 1 131 ? -5.755 17.287 -3.588 1.00 94.44 131 PHE A CA 1
ATOM 980 C C . PHE A 1 131 ? -5.535 16.028 -4.427 1.00 94.44 131 PHE A C 1
ATOM 982 O O . PHE A 1 131 ? -5.910 14.921 -4.039 1.00 94.44 131 PHE A O 1
ATOM 989 N N . VAL A 1 132 ? -4.958 16.196 -5.610 1.00 94.75 132 VAL A N 1
ATOM 990 C CA . VAL A 1 132 ? -4.641 15.102 -6.523 1.00 94.75 132 VAL A CA 1
ATOM 991 C C . VAL A 1 132 ? -3.132 15.046 -6.703 1.00 94.75 132 VAL A C 1
ATOM 993 O O . VAL A 1 132 ? -2.488 16.066 -6.930 1.00 94.75 132 VAL A O 1
ATOM 996 N N . SER A 1 133 ? -2.565 13.852 -6.594 1.00 95.31 133 SER A N 1
ATOM 997 C CA . SER A 1 133 ? -1.147 13.607 -6.810 1.00 95.31 133 SER A CA 1
ATOM 998 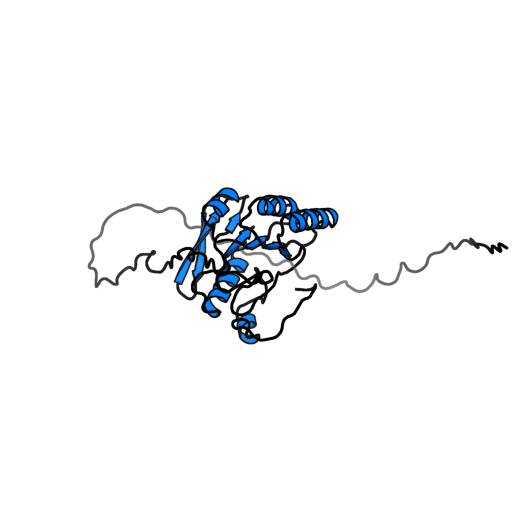C C . SER A 1 133 ? -0.923 13.114 -8.239 1.00 95.31 133 SER A C 1
ATOM 1000 O O . SER A 1 133 ? -1.484 12.087 -8.632 1.00 95.31 133 SER A O 1
ATOM 1002 N N . LYS A 1 134 ? -0.135 13.861 -9.025 1.00 96.81 134 LYS A N 1
ATOM 1003 C CA . LYS A 1 134 ? 0.294 13.444 -10.366 1.00 96.81 134 LYS A CA 1
ATOM 1004 C C . LYS A 1 134 ? 1.333 12.330 -10.234 1.00 96.81 134 LYS A C 1
ATOM 1006 O O . LYS A 1 134 ? 2.310 12.478 -9.507 1.00 96.81 134 LYS A O 1
ATOM 1011 N N . MET A 1 135 ? 1.096 11.238 -10.946 1.00 97.31 135 MET A N 1
ATOM 1012 C CA . MET A 1 135 ? 1.936 10.046 -11.027 1.00 97.31 135 MET A CA 1
ATOM 1013 C C . MET A 1 135 ? 2.077 9.637 -12.495 1.00 97.31 135 MET A C 1
ATOM 1015 O O . MET A 1 135 ? 1.373 10.161 -13.359 1.00 97.31 135 MET A O 1
ATOM 1019 N N . TYR A 1 136 ? 2.933 8.664 -12.775 1.00 96.94 136 TYR A N 1
ATOM 1020 C CA . TYR A 1 136 ? 3.106 8.097 -14.109 1.00 96.94 136 TYR A CA 1
ATOM 1021 C C . TYR A 1 136 ? 2.666 6.639 -14.165 1.00 96.94 136 TYR A C 1
ATOM 1023 O O . TYR A 1 136 ? 2.806 5.883 -13.204 1.00 96.94 136 TYR A O 1
ATOM 1031 N N . TRP A 1 137 ? 2.130 6.252 -15.317 1.00 96.69 137 TRP A N 1
ATOM 1032 C CA . TRP A 1 137 ? 1.794 4.884 -15.671 1.00 96.69 137 TRP A CA 1
ATOM 1033 C C . TRP A 1 137 ? 2.426 4.549 -17.022 1.00 96.69 137 TRP A C 1
ATOM 1035 O O . TRP A 1 137 ? 1.837 4.781 -18.083 1.00 96.69 137 TRP A O 1
ATOM 1045 N N . GLY A 1 138 ? 3.656 4.035 -16.981 1.00 93.44 138 GLY A N 1
ATOM 1046 C CA . GLY A 1 138 ? 4.500 3.959 -18.170 1.00 93.44 138 GLY A CA 1
ATOM 1047 C C . GLY A 1 138 ? 4.837 5.368 -18.657 1.00 93.44 138 GLY A C 1
ATOM 1048 O O . GLY A 1 138 ? 5.380 6.168 -17.904 1.00 93.44 138 GLY A O 1
ATOM 1049 N N . THR A 1 139 ? 4.482 5.684 -19.900 1.00 92.25 139 THR A N 1
ATOM 1050 C CA . THR A 1 139 ? 4.705 7.007 -20.507 1.00 92.25 139 THR A CA 1
ATOM 1051 C C . THR A 1 139 ? 3.530 7.973 -20.338 1.00 92.25 139 THR A C 1
ATOM 1053 O O . THR A 1 139 ? 3.651 9.142 -20.692 1.00 92.25 139 THR A O 1
ATOM 1056 N N . SER A 1 140 ? 2.392 7.510 -19.812 1.00 93.81 140 SER A N 1
ATOM 1057 C CA . SER A 1 140 ? 1.205 8.343 -19.582 1.00 93.81 140 SER A CA 1
ATOM 1058 C C . SER A 1 140 ? 1.175 8.889 -18.158 1.00 93.81 140 SER A C 1
ATOM 1060 O O . SER A 1 140 ? 1.675 8.259 -17.226 1.00 93.81 140 SER A O 1
ATOM 1062 N N . GLU A 1 141 ? 0.513 10.023 -17.960 1.00 94.94 141 GLU A N 1
ATOM 1063 C CA . GLU A 1 141 ? 0.255 10.561 -16.627 1.00 94.94 141 GLU A CA 1
ATOM 1064 C C . GLU A 1 141 ? -0.986 9.899 -16.017 1.00 94.94 141 GLU A C 1
ATOM 1066 O O . GLU A 1 141 ? -1.921 9.525 -16.718 1.00 94.94 141 GLU A O 1
ATOM 1071 N N . THR A 1 142 ? -1.029 9.762 -14.697 1.00 94.25 142 THR A N 1
ATOM 1072 C CA . THR A 1 142 ? -2.217 9.337 -13.954 1.00 94.25 142 THR A CA 1
ATOM 1073 C C . THR A 1 142 ? -2.370 10.179 -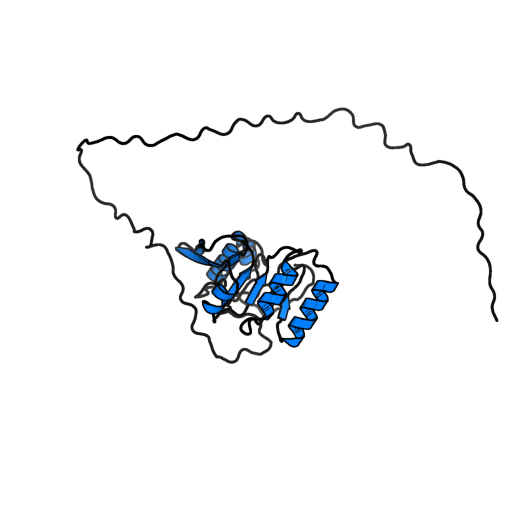12.698 1.00 94.25 142 THR A C 1
ATOM 1075 O O . THR A 1 142 ? -1.407 10.693 -12.133 1.00 94.25 142 THR A O 1
ATOM 1078 N N . LEU A 1 143 ? -3.609 10.330 -12.254 1.00 95.38 143 LEU A N 1
ATOM 1079 C CA . LEU A 1 143 ? -3.980 11.185 -11.139 1.00 95.38 143 LEU A CA 1
ATOM 1080 C C . LEU A 1 143 ? -4.496 10.325 -9.986 1.00 95.38 143 LEU A C 1
ATOM 1082 O O . LEU A 1 143 ? -5.521 9.659 -10.126 1.00 95.38 143 LEU A O 1
ATOM 1086 N N . LEU A 1 144 ? -3.797 10.338 -8.849 1.00 96.69 144 LEU A N 1
ATOM 1087 C CA . LEU A 1 144 ? -4.243 9.650 -7.637 1.00 96.69 144 LEU A CA 1
ATOM 1088 C C . LEU A 1 144 ? -4.898 10.634 -6.662 1.00 96.69 144 LEU A C 1
ATOM 1090 O O . LEU A 1 144 ? -4.298 11.662 -6.341 1.00 96.69 144 LEU A O 1
ATOM 1094 N N . PRO A 1 145 ? -6.104 10.341 -6.151 1.00 97.06 145 PRO A N 1
ATOM 1095 C CA . PRO A 1 145 ? -6.729 11.183 -5.144 1.00 97.06 145 PRO A CA 1
ATOM 1096 C C . PRO A 1 145 ? -5.966 11.098 -3.815 1.00 97.06 145 PRO A C 1
ATOM 1098 O O . PRO A 1 145 ? -5.587 10.011 -3.369 1.00 97.06 145 PRO A O 1
ATOM 1101 N N . VAL A 1 146 ? -5.779 12.249 -3.171 1.00 97.69 146 VAL A N 1
ATOM 1102 C CA . VAL A 1 146 ? -5.253 12.369 -1.809 1.00 97.69 146 VAL A CA 1
ATOM 1103 C C . VAL A 1 146 ? -6.386 12.788 -0.882 1.00 97.69 146 VAL A C 1
ATOM 1105 O O . VAL A 1 146 ? -6.986 13.851 -1.050 1.00 97.69 146 VAL A O 1
ATOM 1108 N N . TYR A 1 147 ? -6.696 11.934 0.085 1.00 97.56 147 TYR A N 1
ATOM 1109 C CA . TYR A 1 147 ? -7.792 12.099 1.029 1.00 97.56 147 TYR A CA 1
ATOM 1110 C C . TYR A 1 147 ? -7.291 12.616 2.369 1.00 97.56 147 TYR A C 1
ATOM 1112 O O . TYR A 1 147 ? -6.372 12.052 2.956 1.00 97.56 147 TYR A O 1
ATOM 1120 N N . GLN A 1 148 ? -7.964 13.636 2.894 1.00 96.31 148 GLN A N 1
ATOM 1121 C CA . GLN A 1 148 ? -7.729 14.124 4.254 1.00 96.31 148 GLN A CA 1
ATOM 1122 C C . GLN A 1 148 ? -8.396 13.242 5.328 1.00 96.31 148 GLN A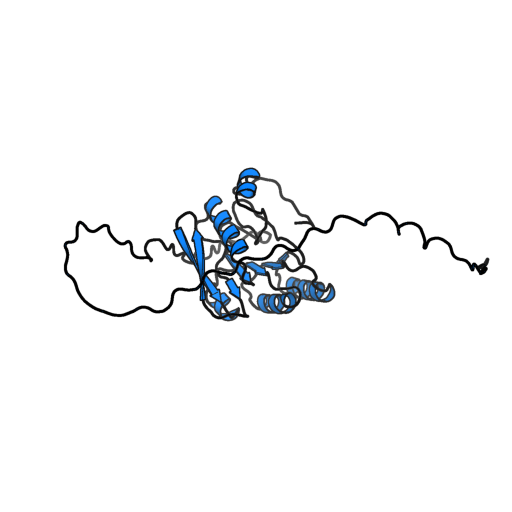 C 1
ATOM 1124 O O . GLN A 1 148 ? -8.002 13.284 6.485 1.00 96.31 148 GLN A O 1
ATOM 1129 N N . SER A 1 149 ? -9.404 12.443 4.962 1.00 95.75 149 SER A N 1
ATOM 1130 C CA . SER A 1 149 ? -10.183 11.600 5.881 1.00 95.75 149 SER A CA 1
ATOM 1131 C C . SER A 1 149 ? -10.218 10.159 5.379 1.00 95.75 149 SER A C 1
ATOM 1133 O O . SER A 1 149 ? -10.388 9.925 4.177 1.00 95.75 149 SER A O 1
ATOM 1135 N N . VAL A 1 150 ? -10.072 9.212 6.310 1.00 96.56 150 VAL A N 1
ATOM 1136 C CA . VAL A 1 150 ? -10.162 7.774 6.032 1.00 96.56 150 VAL A CA 1
ATOM 1137 C C . VAL A 1 150 ? -11.570 7.414 5.554 1.00 96.56 150 VAL A C 1
ATOM 1139 O O . VAL A 1 150 ? -11.689 6.756 4.523 1.00 96.56 150 VAL A O 1
ATOM 1142 N N . ASP A 1 151 ? -12.623 7.938 6.191 1.00 96.31 151 ASP A N 1
ATOM 1143 C CA . ASP A 1 151 ? -14.022 7.699 5.799 1.00 96.31 151 ASP A CA 1
ATOM 1144 C C . ASP A 1 151 ? -14.274 8.019 4.322 1.00 96.31 151 ASP A C 1
ATOM 1146 O O . ASP A 1 151 ? -14.835 7.216 3.575 1.00 96.31 151 ASP A O 1
ATOM 1150 N N . LYS A 1 152 ? -13.808 9.191 3.865 1.00 95.69 152 LYS A N 1
ATOM 1151 C CA . LYS A 1 152 ? -13.973 9.625 2.467 1.00 95.69 152 LYS A CA 1
ATOM 1152 C C . LYS A 1 152 ? -13.231 8.720 1.488 1.00 95.69 152 LYS A C 1
ATOM 1154 O O . LYS A 1 152 ? -13.690 8.557 0.355 1.00 95.69 152 LYS A O 1
ATOM 1159 N N . ALA A 1 153 ? -12.079 8.188 1.893 1.00 96.44 153 ALA A N 1
ATOM 1160 C CA . ALA A 1 153 ? -11.315 7.252 1.085 1.00 96.44 153 ALA A CA 1
ATOM 1161 C C . ALA A 1 153 ? -12.069 5.919 0.979 1.00 96.44 153 ALA A C 1
ATOM 1163 O O . ALA A 1 153 ? -12.377 5.482 -0.130 1.00 96.44 153 ALA A O 1
ATOM 1164 N N . MET A 1 154 ? -12.443 5.329 2.116 1.00 95.81 154 MET A N 1
ATOM 1165 C CA . MET A 1 154 ? -13.122 4.031 2.190 1.00 95.81 154 MET A CA 1
ATOM 1166 C C . MET A 1 154 ? -14.462 4.045 1.446 1.00 95.81 154 MET A C 1
ATOM 1168 O O . MET A 1 154 ? -14.722 3.165 0.631 1.00 95.81 154 MET A O 1
ATOM 1172 N N . ALA A 1 155 ? -15.262 5.104 1.614 1.00 95.00 155 ALA A N 1
ATOM 1173 C CA . ALA A 1 155 ? -16.545 5.250 0.925 1.00 95.00 155 ALA A CA 1
ATOM 1174 C C . ALA A 1 155 ? -16.418 5.312 -0.610 1.00 95.00 155 ALA A C 1
ATOM 1176 O O . ALA A 1 155 ? -17.327 4.887 -1.321 1.00 95.00 155 ALA A O 1
ATOM 1177 N N . LYS A 1 156 ? -15.308 5.849 -1.138 1.00 95.25 156 LYS A N 1
ATOM 1178 C CA . LYS A 1 156 ? -15.087 5.986 -2.589 1.00 95.25 156 LYS A CA 1
ATOM 1179 C C . LYS A 1 156 ? -14.422 4.774 -3.235 1.00 95.25 156 LYS A C 1
ATOM 1181 O O . LYS A 1 156 ? -14.558 4.616 -4.445 1.00 95.25 156 LYS A O 1
ATOM 1186 N N . HIS A 1 157 ? -13.711 3.949 -2.468 1.00 94.69 157 HIS A N 1
ATOM 1187 C CA . HIS A 1 157 ? -12.989 2.782 -2.986 1.00 94.69 157 HIS A CA 1
ATOM 1188 C C . HIS A 1 157 ? -13.347 1.532 -2.186 1.00 94.69 157 HIS A C 1
ATOM 1190 O O . HIS A 1 157 ? -12.572 1.047 -1.362 1.00 94.69 157 HIS A O 1
ATOM 1196 N N . SER A 1 158 ? -14.533 0.985 -2.445 1.00 92.88 158 SER A N 1
ATOM 1197 C CA . SER A 1 158 ? -14.985 -0.283 -1.856 1.00 92.88 158 SER A CA 1
ATOM 1198 C C . SER A 1 158 ? -14.206 -1.507 -2.370 1.00 92.88 158 SER A C 1
ATOM 1200 O O . SER A 1 158 ? -14.340 -2.605 -1.830 1.00 92.88 158 SER A O 1
ATOM 1202 N N . ASP A 1 159 ? -13.379 -1.331 -3.407 1.00 91.81 159 ASP A N 1
ATOM 1203 C CA . ASP A 1 159 ? -12.469 -2.332 -3.970 1.00 91.81 159 ASP A CA 1
ATOM 1204 C C . ASP A 1 159 ? -11.162 -2.493 -3.175 1.00 91.81 159 ASP A C 1
ATOM 1206 O O . ASP A 1 159 ? -10.449 -3.477 -3.380 1.00 91.81 159 ASP A O 1
ATOM 1210 N N . VAL A 1 160 ? -10.840 -1.557 -2.275 1.00 95.19 160 VAL A N 1
ATOM 1211 C CA . VAL A 1 160 ? -9.598 -1.572 -1.491 1.00 95.19 160 VAL A CA 1
ATOM 1212 C C . VAL A 1 160 ? -9.711 -2.488 -0.278 1.00 95.19 160 VAL A C 1
ATOM 1214 O O . VAL A 1 160 ? -10.602 -2.325 0.554 1.00 95.19 160 VAL A O 1
ATOM 1217 N N . ASP A 1 161 ? -8.747 -3.400 -0.142 1.00 94.94 161 ASP A N 1
ATOM 1218 C CA . ASP A 1 161 ? -8.655 -4.349 0.972 1.00 94.94 161 ASP A CA 1
ATOM 1219 C C . ASP A 1 161 ? -7.297 -4.368 1.692 1.00 94.94 161 ASP A C 1
ATOM 1221 O O . ASP A 1 161 ? -7.138 -5.054 2.709 1.00 94.94 161 ASP A O 1
ATOM 1225 N N . THR A 1 162 ? -6.327 -3.591 1.208 1.00 97.12 162 THR A N 1
ATOM 1226 C CA . THR A 1 162 ? -4.987 -3.478 1.792 1.00 97.12 162 THR A CA 1
ATOM 1227 C C . THR A 1 162 ? -4.649 -2.027 2.132 1.00 97.12 162 THR A C 1
ATOM 1229 O O . THR A 1 162 ? -4.977 -1.109 1.383 1.00 97.12 162 THR A O 1
ATOM 1232 N N . VAL A 1 163 ? -3.920 -1.797 3.225 1.00 98.56 163 VAL A N 1
ATOM 1233 C CA . VAL A 1 163 ? -3.350 -0.476 3.536 1.00 98.56 163 VAL A CA 1
ATOM 1234 C C . VAL A 1 163 ? -1.854 -0.589 3.790 1.00 98.56 163 VAL A C 1
ATOM 1236 O O . VAL A 1 163 ? -1.414 -1.429 4.571 1.00 98.56 163 VAL A O 1
ATOM 1239 N N . VAL A 1 164 ? -1.066 0.268 3.144 1.00 98.75 164 VAL A N 1
ATOM 1240 C CA . VAL A 1 164 ? 0.360 0.449 3.434 1.00 98.75 164 VAL A CA 1
ATOM 1241 C C . VAL A 1 164 ? 0.507 1.692 4.304 1.00 98.75 164 VAL A C 1
ATOM 1243 O O . VAL A 1 164 ? 0.347 2.815 3.825 1.00 98.75 164 VAL A O 1
ATOM 1246 N N . ASN A 1 165 ? 0.758 1.491 5.595 1.00 98.69 165 ASN A N 1
ATOM 1247 C CA . ASN A 1 165 ? 0.774 2.543 6.598 1.00 98.69 165 ASN A CA 1
ATOM 1248 C C . ASN A 1 165 ? 2.195 3.070 6.857 1.00 98.69 165 ASN A C 1
ATOM 1250 O O . ASN A 1 165 ? 2.986 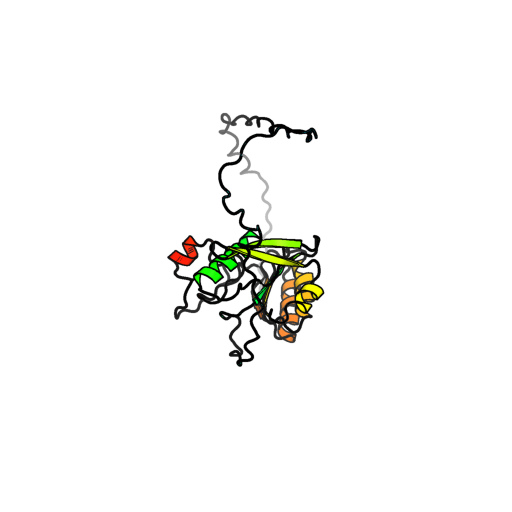2.454 7.574 1.00 98.69 165 ASN A O 1
ATOM 1254 N N . PHE A 1 166 ? 2.487 4.240 6.285 1.00 98.62 166 PHE A N 1
ATOM 1255 C CA . PHE A 1 166 ? 3.706 5.029 6.494 1.00 98.62 166 PHE A CA 1
ATOM 1256 C C . PHE A 1 166 ? 3.529 6.135 7.550 1.00 98.62 166 PHE A C 1
ATOM 1258 O O . PHE A 1 166 ? 4.305 7.093 7.579 1.00 98.62 166 PHE A O 1
ATOM 1265 N N . ALA A 1 167 ? 2.511 6.048 8.413 1.00 97.75 167 ALA A N 1
ATOM 1266 C CA . ALA A 1 167 ? 2.424 6.907 9.590 1.00 97.75 167 ALA A CA 1
ATOM 1267 C C . ALA A 1 167 ? 3.707 6.808 10.435 1.00 97.75 167 ALA A C 1
ATOM 1269 O O . ALA A 1 167 ? 4.375 5.777 10.460 1.00 97.75 167 ALA A O 1
ATOM 1270 N N . SER A 1 168 ? 4.054 7.883 11.144 1.00 96.81 168 SER A N 1
ATOM 1271 C CA . SER A 1 168 ? 5.232 7.886 12.015 1.00 96.81 168 SER A CA 1
ATOM 1272 C C . SER A 1 168 ? 5.018 6.990 13.236 1.00 96.81 168 SER A C 1
ATOM 1274 O O . SER A 1 168 ? 3.882 6.687 13.605 1.00 96.81 168 SER A O 1
ATOM 1276 N N . SER A 1 169 ? 6.096 6.639 13.941 1.00 94.50 169 SER A N 1
ATOM 1277 C CA . SER A 1 169 ? 6.033 5.854 15.186 1.00 94.50 169 SER A CA 1
ATOM 1278 C C . SER A 1 169 ? 5.072 6.427 16.238 1.00 94.50 169 SER A C 1
ATOM 1280 O O . SER A 1 169 ? 4.519 5.686 17.048 1.00 94.50 169 SER A O 1
ATOM 1282 N N . ARG A 1 170 ? 4.824 7.743 16.194 1.00 95.62 170 ARG A N 1
ATOM 1283 C CA . ARG A 1 170 ? 3.912 8.457 17.097 1.00 95.62 170 ARG A CA 1
ATOM 1284 C C . ARG A 1 170 ? 2.439 8.315 16.706 1.00 95.62 170 ARG A C 1
ATOM 1286 O O . ARG A 1 170 ? 1.589 8.289 17.589 1.00 95.62 170 ARG A O 1
ATOM 1293 N N . SER A 1 171 ? 2.123 8.239 15.412 1.00 96.69 171 SER A N 1
ATOM 1294 C CA . SER A 1 171 ? 0.739 8.240 14.903 1.00 96.69 171 SER A CA 1
ATOM 1295 C C . SER A 1 171 ? 0.274 6.892 14.347 1.00 96.69 171 SER A C 1
ATOM 1297 O O . SER A 1 171 ? -0.918 6.697 14.094 1.00 96.69 171 SER A O 1
ATOM 1299 N N . VAL A 1 172 ? 1.185 5.935 14.181 1.00 98.12 172 VAL A N 1
ATOM 1300 C CA . VAL A 1 172 ? 0.888 4.627 13.588 1.00 98.12 172 VAL A CA 1
ATOM 1301 C C . VAL A 1 172 ? -0.091 3.799 14.410 1.00 98.12 172 VAL A C 1
ATOM 1303 O O . VAL A 1 172 ? -0.931 3.111 13.840 1.00 98.12 172 VAL A O 1
ATOM 1306 N N . TYR A 1 173 ? -0.046 3.907 15.739 1.00 98.50 173 TYR A N 1
ATOM 1307 C CA . TYR A 1 173 ? -0.996 3.213 16.604 1.00 98.50 173 TYR A CA 1
ATOM 1308 C C . TYR A 1 173 ? -2.430 3.685 16.344 1.00 98.50 173 TYR A C 1
ATOM 1310 O O . TYR A 1 173 ? -3.289 2.872 16.016 1.00 98.50 173 TYR A O 1
ATOM 1318 N N . GLN A 1 174 ? -2.670 4.998 16.422 1.00 98.12 174 GLN A N 1
ATOM 1319 C CA . GLN A 1 174 ? -4.010 5.558 16.251 1.00 98.12 174 GLN A CA 1
ATOM 1320 C C . GLN A 1 174 ? -4.546 5.317 14.836 1.00 98.12 174 GLN A C 1
ATOM 1322 O O . GLN A 1 174 ? -5.673 4.858 14.687 1.00 98.12 174 GLN A O 1
ATOM 1327 N N . SER A 1 175 ? -3.719 5.560 13.813 1.00 97.81 175 SER A N 1
ATOM 1328 C CA . SER A 1 175 ? -4.113 5.315 12.419 1.00 97.81 175 SER A CA 1
ATOM 1329 C C . SER A 1 175 ? -4.415 3.841 12.155 1.00 97.81 175 SER A C 1
ATOM 1331 O O . SER A 1 175 ? -5.387 3.532 11.482 1.00 97.81 175 SER A O 1
ATOM 1333 N N . THR A 1 176 ? -3.641 2.904 12.712 1.00 98.56 176 THR A N 1
ATOM 1334 C CA . THR A 1 176 ? -3.912 1.469 12.527 1.00 98.56 176 THR A CA 1
ATOM 1335 C C . THR A 1 176 ? -5.207 1.049 13.220 1.00 98.56 176 THR A C 1
ATOM 1337 O O . THR A 1 176 ? -5.981 0.305 12.629 1.00 98.56 176 THR A O 1
ATOM 1340 N N . MET A 1 177 ? -5.472 1.539 14.436 1.00 98.50 177 MET A N 1
ATOM 1341 C CA . MET A 1 177 ? -6.733 1.261 15.135 1.00 98.50 177 MET A CA 1
ATOM 1342 C C . MET A 1 177 ? -7.942 1.786 14.355 1.00 98.50 177 MET A C 1
ATOM 1344 O O . MET A 1 177 ? -8.894 1.041 14.159 1.00 98.50 177 MET A O 1
ATOM 1348 N N . GLU A 1 178 ? -7.870 3.015 13.835 1.00 98.25 178 GLU A N 1
ATOM 1349 C CA . GLU A 1 178 ? -8.909 3.595 12.974 1.00 98.25 178 GLU A CA 1
ATOM 1350 C C . GLU A 1 178 ? -9.129 2.759 11.704 1.00 98.25 178 GLU A C 1
ATOM 1352 O O . GLU A 1 178 ? -10.257 2.400 11.380 1.00 98.25 178 GLU A O 1
ATOM 1357 N N . LEU A 1 179 ? -8.056 2.382 11.001 1.00 98.25 179 LEU A N 1
ATOM 1358 C CA . LEU A 1 179 ? -8.141 1.581 9.775 1.00 98.25 179 LEU A CA 1
ATOM 1359 C C . LEU A 1 179 ? -8.772 0.197 10.003 1.00 98.25 179 LEU A C 1
ATOM 1361 O O . LEU A 1 179 ? -9.414 -0.333 9.098 1.00 98.25 179 LEU A O 1
ATOM 1365 N N . MET A 1 180 ? -8.616 -0.379 11.198 1.00 98.12 180 MET A N 1
ATOM 1366 C CA . MET A 1 180 ? -9.222 -1.662 11.569 1.00 98.12 180 MET A CA 1
ATOM 1367 C C . MET A 1 180 ? -10.724 -1.566 11.877 1.00 98.12 180 MET A C 1
ATOM 1369 O O . MET A 1 180 ? -11.370 -2.599 12.054 1.00 98.12 180 MET A O 1
ATOM 1373 N N . GLU A 1 181 ? -11.316 -0.372 11.946 1.00 97.94 181 GLU A N 1
ATOM 1374 C CA . GLU A 1 181 ? -12.775 -0.216 12.052 1.00 97.94 181 GLU A CA 1
ATOM 1375 C C . GLU A 1 181 ? -13.500 -0.454 10.721 1.00 97.94 181 GLU A C 1
ATOM 1377 O O . GLU A 1 181 ? -14.702 -0.713 10.711 1.00 97.94 181 GLU A O 1
ATOM 1382 N N . TYR A 1 182 ? -12.777 -0.459 9.598 1.00 97.19 182 TYR A N 1
ATOM 1383 C CA . TYR A 1 182 ? -13.372 -0.630 8.277 1.00 97.19 182 TYR A CA 1
ATOM 1384 C C . TYR A 1 182 ? -13.350 -2.104 7.844 1.00 97.19 182 TYR A C 1
ATOM 1386 O O . TYR A 1 182 ? -12.278 -2.647 7.567 1.00 97.19 182 TYR A O 1
ATOM 1394 N N . PRO A 1 183 ? -14.518 -2.758 7.690 1.00 93.88 183 PRO A N 1
ATOM 1395 C CA . PRO A 1 183 ? -14.600 -4.201 7.444 1.00 93.88 183 PRO A CA 1
ATOM 1396 C C . PRO A 1 183 ? -14.057 -4.635 6.074 1.00 93.88 183 PRO A C 1
ATOM 1398 O O . PRO A 1 183 ? -13.805 -5.817 5.854 1.00 93.88 183 PRO A O 1
ATOM 1401 N N . GLN A 1 184 ? -13.877 -3.703 5.133 1.00 94.00 184 GLN A N 1
ATOM 1402 C CA . GLN A 1 184 ? -13.266 -4.001 3.834 1.00 94.00 184 GLN A CA 1
ATOM 1403 C C . GLN A 1 184 ? -11.755 -4.263 3.927 1.00 94.00 184 GLN A C 1
ATOM 1405 O O . GLN A 1 184 ? -11.200 -4.925 3.048 1.00 94.00 184 GLN A O 1
ATOM 1410 N N . ILE A 1 185 ? -11.086 -3.775 4.979 1.00 95.56 185 ILE A N 1
ATOM 1411 C CA . ILE A 1 185 ? -9.641 -3.927 5.154 1.00 95.56 185 ILE A CA 1
ATOM 1412 C C . ILE A 1 185 ? -9.329 -5.300 5.733 1.00 95.56 185 ILE A C 1
ATOM 1414 O O . ILE A 1 185 ? -9.819 -5.680 6.790 1.00 95.56 185 ILE A O 1
ATOM 1418 N N . ARG A 1 186 ? -8.470 -6.041 5.034 1.00 94.69 186 ARG A N 1
ATOM 1419 C CA . ARG A 1 186 ? -8.069 -7.408 5.399 1.00 94.69 186 ARG A CA 1
ATOM 1420 C C . ARG A 1 186 ? -6.589 -7.517 5.730 1.00 94.69 186 ARG A C 1
ATOM 1422 O O . ARG A 1 186 ? -6.172 -8.468 6.386 1.00 94.69 186 ARG A O 1
ATOM 1429 N N . SER A 1 187 ? -5.786 -6.553 5.286 1.00 97.06 187 SER A N 1
ATOM 1430 C CA . SER A 1 187 ? -4.347 -6.535 5.544 1.00 97.06 187 SER A CA 1
ATOM 1431 C C . SER A 1 187 ? -3.816 -5.117 5.726 1.00 97.06 187 SER A C 1
ATOM 1433 O O . SER A 1 187 ? -4.126 -4.242 4.914 1.00 97.06 187 SER A O 1
ATOM 1435 N N . ILE A 1 188 ? -2.963 -4.909 6.726 1.00 98.56 188 ILE A N 1
ATOM 1436 C CA . ILE A 1 188 ? -2.284 -3.634 6.974 1.00 98.56 188 ILE A CA 1
ATOM 1437 C C . ILE A 1 188 ? -0.782 -3.893 7.105 1.00 98.56 188 ILE A C 1
ATOM 1439 O O . ILE A 1 188 ? -0.344 -4.666 7.957 1.00 98.56 188 ILE A O 1
ATOM 1443 N N . ALA A 1 189 ? 0.014 -3.236 6.267 1.00 98.62 189 ALA A N 1
ATOM 1444 C CA . ALA A 1 189 ? 1.466 -3.220 6.393 1.00 98.62 189 ALA A CA 1
ATOM 1445 C C . ALA A 1 189 ? 1.898 -1.982 7.181 1.00 98.62 189 ALA A C 1
ATOM 1447 O O . ALA A 1 189 ? 1.573 -0.863 6.789 1.00 98.62 189 ALA A O 1
ATOM 1448 N N . ILE A 1 190 ? 2.618 -2.174 8.282 1.00 98.69 190 ILE A N 1
ATOM 1449 C CA . ILE A 1 190 ? 3.064 -1.108 9.175 1.00 98.69 190 ILE A CA 1
ATOM 1450 C C . ILE A 1 190 ? 4.559 -0.879 8.973 1.00 98.69 190 ILE A C 1
ATOM 1452 O O . ILE A 1 190 ? 5.375 -1.685 9.412 1.00 98.69 190 ILE A O 1
ATOM 1456 N N . ILE A 1 191 ? 4.915 0.241 8.346 1.00 98.38 191 ILE A N 1
ATOM 1457 C CA . ILE A 1 191 ? 6.308 0.528 7.974 1.00 98.38 191 ILE A CA 1
ATOM 1458 C C . ILE A 1 191 ? 7.108 1.117 9.143 1.00 98.38 191 ILE A C 1
ATOM 1460 O O . ILE A 1 191 ? 8.314 0.915 9.234 1.00 98.38 191 ILE A O 1
ATOM 1464 N N . ALA A 1 192 ? 6.443 1.834 10.053 1.00 97.75 192 ALA A N 1
ATOM 1465 C CA . ALA A 1 192 ? 7.097 2.559 11.137 1.00 97.75 192 ALA A CA 1
ATOM 1466 C C . ALA A 1 192 ? 7.996 1.663 12.004 1.00 97.75 192 ALA A C 1
ATOM 1468 O O . ALA A 1 192 ? 7.545 0.657 12.558 1.00 97.75 192 ALA A O 1
ATOM 1469 N N . GLU A 1 193 ? 9.244 2.089 12.183 1.00 96.50 193 GLU A N 1
ATOM 1470 C CA . GLU A 1 193 ? 10.131 1.592 13.234 1.00 96.50 193 GLU A CA 1
ATOM 1471 C C . GLU A 1 193 ? 9.897 2.340 14.554 1.00 96.50 193 GLU A C 1
ATOM 1473 O O . GLU A 1 193 ? 9.279 3.405 14.584 1.00 96.50 193 GLU A O 1
ATOM 1478 N N . GLY A 1 194 ? 10.381 1.785 15.669 1.00 96.44 194 GLY A N 1
ATOM 1479 C CA . GLY A 1 194 ? 10.300 2.444 16.979 1.00 96.44 194 GLY A CA 1
ATOM 1480 C C . GLY A 1 194 ? 8.890 2.510 17.577 1.00 96.44 194 GLY A C 1
ATOM 1481 O O . GLY A 1 194 ? 8.613 3.372 18.412 1.00 96.44 194 GLY A O 1
ATOM 1482 N N . VAL A 1 195 ? 7.980 1.626 17.156 1.00 97.50 195 VAL A N 1
ATOM 1483 C CA . VAL A 1 195 ? 6.659 1.480 17.783 1.00 97.50 195 VAL A CA 1
ATOM 1484 C C . VAL A 1 195 ? 6.831 0.815 19.152 1.00 97.50 195 VAL A C 1
ATOM 1486 O O . VAL A 1 195 ? 7.399 -0.276 19.209 1.00 97.50 195 VAL A O 1
ATOM 1489 N N . PRO A 1 196 ? 6.332 1.403 20.256 1.00 97.75 196 PRO A N 1
ATOM 1490 C CA . PRO A 1 196 ? 6.428 0.770 21.567 1.00 97.75 196 PRO A CA 1
ATOM 1491 C C . PRO A 1 196 ? 5.788 -0.623 21.572 1.00 97.75 196 PRO A C 1
ATOM 1493 O O . PRO A 1 196 ? 4.651 -0.787 21.127 1.00 97.75 196 PRO A O 1
ATOM 1496 N N . GLU A 1 197 ? 6.466 -1.618 22.143 1.00 97.81 197 GLU A N 1
ATOM 1497 C CA . GLU A 1 197 ? 6.018 -3.021 22.121 1.00 97.81 197 GLU A CA 1
ATOM 1498 C C . GLU A 1 197 ? 4.616 -3.221 22.705 1.00 97.81 197 GLU A C 1
ATOM 1500 O O . GLU A 1 197 ? 3.839 -4.051 22.235 1.00 97.81 197 GLU A O 1
ATOM 1505 N N . ARG A 1 198 ? 4.247 -2.429 23.720 1.00 98.06 198 ARG A N 1
ATOM 1506 C CA . ARG A 1 198 ? 2.884 -2.425 24.267 1.00 98.06 198 ARG A CA 1
ATOM 1507 C C . ARG A 1 198 ? 1.844 -2.091 23.193 1.00 98.06 198 ARG A C 1
ATOM 1509 O O . ARG A 1 198 ? 0.845 -2.793 23.091 1.00 98.06 198 ARG A O 1
ATOM 1516 N N . ARG A 1 199 ? 2.101 -1.069 22.371 1.00 98.25 199 ARG A N 1
ATOM 1517 C CA . ARG A 1 199 ? 1.216 -0.674 21.268 1.00 98.25 199 ARG A CA 1
ATOM 1518 C C . ARG A 1 199 ? 1.183 -1.735 20.173 1.00 98.25 199 ARG A C 1
ATOM 1520 O O . ARG A 1 199 ? 0.111 -2.029 19.661 1.00 98.25 199 ARG A O 1
ATOM 1527 N N . ALA A 1 200 ? 2.322 -2.355 19.860 1.00 98.00 200 ALA A N 1
ATOM 1528 C CA . ALA A 1 200 ? 2.370 -3.465 18.907 1.00 98.00 200 ALA A CA 1
ATOM 1529 C C . ALA A 1 200 ? 1.519 -4.666 19.372 1.00 98.00 200 ALA A C 1
ATOM 1531 O O . ALA A 1 200 ? 0.768 -5.230 18.578 1.00 98.00 200 ALA A O 1
ATOM 1532 N N . ARG A 1 201 ? 1.561 -5.009 20.668 1.00 98.25 201 ARG A N 1
ATOM 1533 C CA . ARG A 1 201 ? 0.703 -6.055 21.257 1.00 98.25 201 ARG A CA 1
ATOM 1534 C C . ARG A 1 201 ? -0.783 -5.705 21.195 1.00 98.25 201 ARG A C 1
ATOM 1536 O O . ARG A 1 201 ? -1.591 -6.565 20.862 1.00 98.25 201 ARG A O 1
ATOM 1543 N N . GLU A 1 202 ? -1.141 -4.458 21.492 1.00 98.56 202 GLU A N 1
ATOM 1544 C CA . GLU A 1 202 ? -2.522 -3.970 21.376 1.00 98.56 202 GLU A CA 1
ATOM 1545 C C . GLU A 1 202 ? -3.030 -4.081 19.926 1.00 98.56 202 GLU A C 1
ATOM 1547 O O . GLU A 1 202 ? -4.121 -4.604 19.704 1.00 98.56 202 GLU A O 1
ATOM 1552 N N . ILE A 1 203 ? -2.218 -3.674 18.940 1.00 98.56 203 ILE A N 1
ATOM 1553 C CA . ILE A 1 203 ? -2.532 -3.819 17.508 1.00 98.56 203 ILE A CA 1
ATOM 1554 C C . ILE A 1 203 ? -2.757 -5.289 17.148 1.00 98.56 203 ILE A C 1
ATOM 1556 O O . ILE A 1 203 ? -3.789 -5.615 16.567 1.00 98.56 203 ILE A O 1
ATOM 1560 N N . LEU A 1 204 ? -1.831 -6.180 17.518 1.00 98.25 204 LEU A N 1
ATOM 1561 C CA . LEU A 1 204 ? -1.931 -7.611 17.216 1.00 98.25 204 LEU A CA 1
ATOM 1562 C C . LEU A 1 204 ? -3.207 -8.231 17.800 1.00 98.25 204 LEU A C 1
ATOM 1564 O O . LEU A 1 204 ? -3.893 -8.991 17.120 1.00 98.25 204 LEU A O 1
ATOM 1568 N N . HIS A 1 205 ? -3.545 -7.886 19.043 1.00 98.50 205 HIS A N 1
ATOM 1569 C CA . HIS A 1 205 ? -4.736 -8.395 19.723 1.00 98.50 205 HIS A CA 1
ATOM 1570 C C . HIS A 1 205 ? -6.032 -7.986 19.020 1.00 98.50 205 HIS A C 1
ATOM 1572 O O . HIS A 1 205 ? -6.916 -8.815 18.809 1.00 98.50 205 HIS A O 1
ATOM 1578 N N . VAL A 1 206 ? -6.152 -6.711 18.639 1.00 98.50 206 VAL A N 1
ATOM 1579 C CA . VAL A 1 206 ? -7.335 -6.212 17.922 1.00 98.50 206 VAL A CA 1
ATOM 1580 C C . VAL A 1 206 ? -7.403 -6.800 16.513 1.00 98.50 206 VAL A C 1
ATOM 1582 O O . VAL A 1 206 ? -8.465 -7.262 16.100 1.00 98.50 206 VAL A O 1
ATOM 1585 N N . ALA A 1 207 ? -6.276 -6.856 15.804 1.00 98.12 207 ALA A N 1
ATOM 1586 C CA . ALA A 1 207 ? -6.205 -7.415 14.459 1.00 98.12 207 ALA A CA 1
ATOM 1587 C C . ALA A 1 207 ? -6.624 -8.893 14.427 1.00 98.12 207 ALA A C 1
ATOM 1589 O O . ALA A 1 207 ? -7.438 -9.276 13.588 1.00 98.12 207 ALA A O 1
ATOM 1590 N N . ALA A 1 208 ? -6.159 -9.698 15.391 1.00 97.56 208 ALA A N 1
ATOM 1591 C CA . ALA A 1 208 ? -6.546 -11.102 15.522 1.00 97.56 208 ALA A CA 1
ATOM 1592 C C . ALA A 1 208 ? -8.056 -11.268 15.752 1.00 97.56 208 ALA A C 1
ATOM 1594 O O . ALA A 1 208 ? -8.686 -12.101 15.106 1.00 97.56 208 ALA A O 1
ATOM 1595 N N . LYS A 1 209 ? -8.662 -10.431 16.607 1.00 97.81 209 LYS A N 1
ATOM 1596 C CA . LYS A 1 209 ? -10.118 -10.438 16.833 1.00 97.81 209 LYS A CA 1
ATOM 1597 C C . LYS A 1 209 ? -10.923 -10.090 15.583 1.00 97.81 209 LYS A C 1
ATOM 1599 O O . LYS A 1 209 ? -12.033 -10.588 15.426 1.00 97.81 209 LYS A O 1
ATOM 1604 N N . LYS A 1 210 ? -10.387 -9.225 14.722 1.00 96.75 210 LYS A N 1
ATOM 1605 C CA . LYS A 1 210 ? -11.054 -8.774 13.494 1.00 96.75 210 LYS A CA 1
ATOM 1606 C C . LYS A 1 210 ? -10.684 -9.592 12.253 1.00 96.75 210 LYS A C 1
ATOM 1608 O O . LYS A 1 210 ? -11.214 -9.321 11.182 1.00 96.75 210 LYS A O 1
ATOM 1613 N N . GLY A 1 211 ? -9.784 -10.571 12.372 1.00 95.44 211 GLY A N 1
ATOM 1614 C CA . GLY A 1 211 ? -9.298 -11.351 11.230 1.00 95.44 211 GLY A CA 1
ATOM 1615 C C . GLY A 1 211 ? -8.473 -10.529 10.231 1.00 95.44 211 GLY A C 1
ATOM 1616 O O . GLY A 1 211 ? -8.457 -10.840 9.042 1.00 95.44 211 GLY A O 1
ATOM 1617 N N . ILE A 1 212 ? -7.805 -9.467 10.691 1.00 96.25 212 ILE A N 1
ATOM 1618 C CA . ILE A 1 212 ? -6.972 -8.593 9.856 1.00 96.25 212 ILE A CA 1
ATOM 1619 C C . ILE A 1 212 ? -5.515 -9.043 9.965 1.00 96.25 212 ILE A C 1
ATOM 1621 O O . ILE A 1 212 ? -4.976 -9.204 11.058 1.00 96.25 212 ILE A O 1
ATOM 1625 N N . THR A 1 213 ? -4.847 -9.216 8.826 1.00 97.44 213 THR A N 1
ATOM 1626 C CA . THR A 1 213 ? -3.421 -9.567 8.801 1.00 97.44 213 THR A CA 1
ATOM 1627 C C . THR A 1 213 ? -2.550 -8.324 8.955 1.00 97.44 213 THR A C 1
ATOM 1629 O O . THR A 1 213 ? -2.668 -7.378 8.176 1.00 97.44 213 THR A O 1
ATOM 1632 N N . ILE A 1 214 ? -1.627 -8.341 9.917 1.00 98.19 214 ILE A N 1
ATOM 1633 C CA . ILE A 1 214 ? -0.628 -7.283 10.106 1.00 98.19 214 ILE A CA 1
ATOM 1634 C C . ILE A 1 214 ? 0.730 -7.754 9.583 1.00 98.19 214 ILE A C 1
ATOM 1636 O O . ILE A 1 214 ? 1.192 -8.836 9.937 1.00 98.19 214 ILE A O 1
ATOM 1640 N N . ILE A 1 215 ? 1.376 -6.929 8.756 1.00 98.25 215 ILE A N 1
ATOM 1641 C CA . ILE A 1 215 ? 2.766 -7.116 8.313 1.00 98.25 215 ILE A CA 1
ATOM 1642 C C . ILE A 1 215 ? 3.595 -5.991 8.940 1.00 98.25 215 ILE A C 1
ATOM 1644 O O . ILE A 1 215 ? 3.446 -4.835 8.552 1.00 98.25 215 ILE A O 1
ATOM 1648 N N . GLY A 1 216 ? 4.436 -6.317 9.921 1.00 97.31 216 GLY A N 1
ATOM 1649 C CA . GLY A 1 216 ? 5.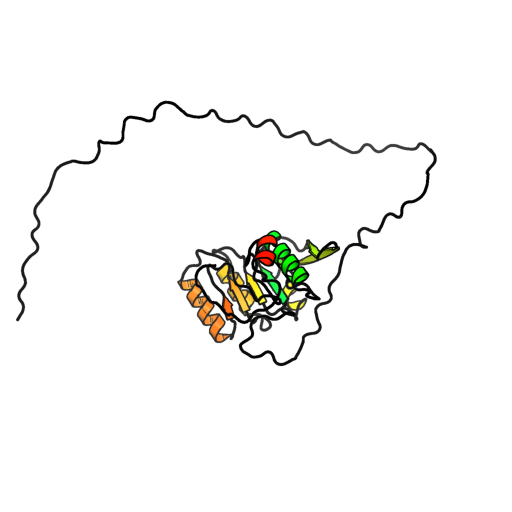197 -5.349 10.720 1.00 97.31 216 GLY A CA 1
ATOM 1650 C C . GLY A 1 216 ? 4.741 -5.299 12.188 1.00 97.31 216 GLY A C 1
ATOM 1651 O O . GLY A 1 216 ? 4.070 -6.233 12.635 1.00 97.31 216 GLY A O 1
ATOM 1652 N N . PRO A 1 217 ? 5.055 -4.232 12.954 1.00 97.81 217 PRO A N 1
ATOM 1653 C CA . PRO A 1 217 ? 5.798 -3.020 12.565 1.00 97.81 217 PRO A CA 1
ATOM 1654 C C . PRO A 1 217 ? 7.265 -3.259 12.173 1.00 97.81 217 PRO A C 1
ATOM 1656 O O . PRO A 1 217 ? 7.726 -4.396 12.193 1.00 97.81 217 PRO A O 1
ATOM 1659 N N . ALA A 1 218 ? 7.997 -2.181 11.864 1.00 97.31 218 ALA A N 1
ATOM 1660 C CA . ALA A 1 218 ? 9.425 -2.208 11.532 1.00 97.31 218 ALA A CA 1
ATOM 1661 C C . ALA A 1 218 ? 9.761 -3.144 10.356 1.00 97.31 218 ALA A C 1
ATOM 1663 O O . ALA A 1 218 ? 10.530 -4.095 10.479 1.00 97.31 218 ALA A O 1
ATOM 1664 N N . THR A 1 219 ? 9.139 -2.892 9.204 1.00 98.00 219 THR A N 1
ATOM 1665 C CA . THR A 1 219 ? 9.345 -3.686 7.990 1.00 98.00 219 THR A CA 1
ATOM 1666 C C . THR A 1 219 ? 9.306 -2.809 6.746 1.00 98.00 219 THR A C 1
ATOM 1668 O O . THR A 1 219 ? 8.574 -1.822 6.687 1.00 98.00 219 THR A O 1
ATOM 1671 N N . VAL A 1 220 ? 10.040 -3.209 5.708 1.00 97.19 220 VAL A N 1
ATOM 1672 C CA . VAL A 1 220 ? 9.853 -2.657 4.358 1.00 97.19 220 VAL A CA 1
ATOM 1673 C C . VAL A 1 220 ? 8.533 -3.131 3.729 1.00 97.19 220 VAL A C 1
ATOM 1675 O O . VAL A 1 220 ? 7.988 -2.468 2.843 1.00 97.19 220 VAL A O 1
ATOM 1678 N N . GLY A 1 221 ? 7.999 -4.260 4.212 1.00 97.44 221 GLY A N 1
ATOM 1679 C CA . GLY A 1 221 ? 6.765 -4.879 3.756 1.00 97.44 221 GLY A CA 1
ATOM 1680 C C . GLY A 1 221 ? 6.986 -6.269 3.167 1.00 97.44 221 GLY A C 1
ATOM 1681 O O . GLY A 1 221 ? 7.123 -7.249 3.891 1.00 97.44 221 GLY A O 1
ATOM 1682 N N . GLY A 1 222 ? 6.924 -6.373 1.841 1.00 97.75 222 GLY A N 1
ATOM 1683 C CA . GLY A 1 222 ? 6.883 -7.645 1.129 1.00 97.75 222 GLY A CA 1
ATOM 1684 C C . GLY A 1 222 ? 6.529 -7.479 -0.346 1.00 97.75 222 GLY A C 1
ATOM 1685 O O . GLY A 1 222 ? 5.989 -6.456 -0.777 1.00 97.75 222 GLY A O 1
ATOM 1686 N N . ILE A 1 223 ? 6.851 -8.498 -1.138 1.00 98.00 223 ILE A N 1
ATOM 1687 C CA . ILE A 1 223 ? 6.618 -8.507 -2.580 1.00 98.00 223 ILE A CA 1
ATOM 1688 C C . ILE A 1 223 ? 6.057 -9.854 -3.023 1.00 98.00 223 ILE A C 1
ATOM 1690 O O . ILE A 1 223 ? 6.574 -10.911 -2.674 1.00 98.00 223 ILE A O 1
ATOM 1694 N N . LYS A 1 224 ? 4.991 -9.807 -3.823 1.00 97.38 224 LYS A N 1
ATOM 1695 C CA . LYS A 1 224 ? 4.453 -10.938 -4.575 1.00 97.38 224 LYS A CA 1
ATOM 1696 C C . LYS A 1 224 ? 4.711 -10.681 -6.064 1.00 97.38 224 LYS A C 1
ATOM 1698 O O . LYS A 1 224 ? 3.964 -9.904 -6.672 1.00 97.38 224 LYS A O 1
ATOM 1703 N N . PRO A 1 225 ? 5.753 -11.300 -6.650 1.00 97.69 225 PRO A N 1
ATOM 1704 C CA . PRO A 1 225 ? 6.133 -11.082 -8.041 1.00 97.69 225 PRO A CA 1
ATOM 1705 C C . PRO A 1 225 ? 4.976 -11.260 -9.030 1.00 97.69 225 PRO A C 1
ATOM 1707 O O . PRO A 1 225 ? 4.208 -12.217 -8.930 1.00 97.69 225 PRO A O 1
ATOM 1710 N N . GLY A 1 226 ? 4.835 -10.323 -9.970 1.00 95.50 226 GLY A N 1
ATOM 1711 C CA . GLY A 1 226 ? 3.733 -10.301 -10.944 1.00 95.50 226 GLY A CA 1
ATOM 1712 C C . GLY A 1 226 ? 2.367 -9.877 -10.385 1.00 95.50 226 GLY A C 1
ATOM 1713 O O . GLY A 1 226 ? 1.391 -9.834 -11.131 1.00 95.50 226 GLY A O 1
ATOM 1714 N N . ALA A 1 227 ? 2.264 -9.585 -9.084 1.00 95.50 227 ALA A N 1
ATOM 1715 C CA . ALA A 1 227 ? 0.997 -9.259 -8.441 1.00 95.50 227 ALA A CA 1
ATOM 1716 C C . ALA A 1 227 ? 1.034 -7.934 -7.686 1.00 95.50 227 ALA A C 1
ATOM 1718 O O . ALA A 1 227 ? 0.313 -7.026 -8.063 1.00 95.50 227 ALA A O 1
ATOM 1719 N N . PHE A 1 228 ? 1.800 -7.808 -6.606 1.00 97.50 228 PHE A N 1
ATOM 1720 C CA . PHE A 1 228 ? 1.737 -6.631 -5.732 1.00 97.50 228 PHE A CA 1
ATOM 1721 C C . PHE A 1 228 ? 3.026 -6.497 -4.927 1.00 97.50 228 PHE A C 1
ATOM 1723 O O . PHE A 1 228 ? 3.573 -7.507 -4.482 1.00 97.50 228 PHE A O 1
ATOM 1730 N N . LYS A 1 229 ? 3.486 -5.266 -4.692 1.00 98.19 229 LYS A N 1
ATOM 1731 C CA . LYS A 1 229 ? 4.580 -4.983 -3.757 1.00 98.19 229 LYS A CA 1
ATOM 1732 C C . LYS A 1 229 ? 4.168 -3.916 -2.756 1.00 98.19 229 LYS A C 1
ATOM 1734 O O . LYS A 1 229 ? 3.446 -2.989 -3.102 1.00 98.19 229 LYS A O 1
ATOM 1739 N N . ILE A 1 230 ? 4.656 -4.032 -1.530 1.00 98.50 230 ILE A N 1
ATOM 1740 C CA . ILE A 1 230 ? 4.375 -3.086 -0.455 1.00 98.50 230 ILE A CA 1
ATOM 1741 C C . ILE A 1 230 ? 5.426 -1.977 -0.491 1.00 98.50 230 ILE A C 1
ATOM 1743 O O . ILE A 1 230 ? 6.609 -2.226 -0.248 1.00 98.50 230 ILE A O 1
ATOM 1747 N N . GLY A 1 231 ? 4.997 -0.749 -0.784 1.00 97.56 231 GLY A N 1
ATOM 1748 C CA . GLY A 1 231 ? 5.826 0.447 -0.659 1.00 97.56 231 GLY A CA 1
ATOM 1749 C C . GLY A 1 231 ? 7.174 0.334 -1.377 1.00 97.56 231 GLY A C 1
ATOM 1750 O O . GLY A 1 231 ? 7.248 0.083 -2.583 1.00 97.56 231 GLY A O 1
ATOM 1751 N N . ASN A 1 232 ? 8.253 0.489 -0.609 1.00 97.88 232 ASN A N 1
ATOM 1752 C CA . ASN A 1 232 ? 9.629 0.508 -1.111 1.00 97.88 232 ASN A CA 1
ATOM 1753 C C . ASN A 1 232 ? 10.247 -0.888 -1.312 1.00 97.88 232 ASN A C 1
ATOM 1755 O O . ASN A 1 232 ? 11.401 -0.978 -1.727 1.00 97.88 232 ASN A O 1
ATOM 1759 N N . THR A 1 233 ? 9.506 -1.975 -1.056 1.00 98.06 233 THR A N 1
ATOM 1760 C CA . THR A 1 233 ? 10.042 -3.340 -1.195 1.00 98.06 233 THR A CA 1
ATOM 1761 C C . THR A 1 233 ? 10.577 -3.574 -2.609 1.00 98.06 233 THR A C 1
ATOM 1763 O O . THR A 1 233 ? 9.952 -3.159 -3.590 1.00 98.06 233 THR A O 1
ATOM 1766 N N . GLY A 1 234 ? 11.735 -4.230 -2.714 1.00 95.12 234 GLY A N 1
ATOM 1767 C CA . GLY A 1 234 ? 12.405 -4.510 -3.986 1.00 95.12 234 GLY A CA 1
ATOM 1768 C C . GLY A 1 234 ? 13.179 -3.327 -4.576 1.00 95.12 234 GLY A C 1
ATOM 1769 O O . GLY A 1 234 ? 13.843 -3.511 -5.590 1.00 95.12 234 GLY A O 1
ATOM 1770 N N . GLY A 1 235 ? 13.147 -2.149 -3.944 1.00 94.62 235 GLY A N 1
ATOM 1771 C CA . GLY A 1 235 ? 13.945 -0.995 -4.350 1.00 94.62 235 GLY A CA 1
ATOM 1772 C C . GLY A 1 235 ? 13.529 -0.398 -5.696 1.00 94.62 235 GLY A C 1
ATOM 1773 O O . GLY A 1 235 ? 12.339 -0.326 -6.023 1.00 94.62 235 GLY A O 1
ATOM 1774 N N . MET A 1 236 ? 14.529 0.083 -6.434 1.00 92.88 236 MET A N 1
ATOM 1775 C CA . MET A 1 236 ? 14.378 0.696 -7.753 1.00 92.88 236 MET A CA 1
ATOM 1776 C C . MET A 1 236 ? 14.095 -0.348 -8.851 1.00 92.88 236 MET A C 1
ATOM 1778 O O . MET A 1 236 ? 14.199 -1.560 -8.647 1.00 92.88 236 MET A O 1
ATOM 1782 N N . MET A 1 237 ? 13.675 0.131 -10.026 1.00 95.06 237 MET A N 1
ATOM 1783 C CA . MET A 1 237 ? 13.223 -0.725 -11.129 1.00 95.06 237 MET A CA 1
ATOM 1784 C C . MET A 1 237 ? 14.335 -1.604 -11.717 1.00 95.06 237 MET A C 1
ATOM 1786 O O . MET A 1 237 ? 14.071 -2.724 -12.150 1.00 95.06 237 MET A O 1
ATOM 1790 N N . ASP A 1 238 ? 15.578 -1.133 -11.696 1.00 95.94 238 ASP A N 1
ATOM 1791 C CA . ASP A 1 238 ? 16.763 -1.907 -12.071 1.00 95.94 238 ASP A CA 1
ATOM 1792 C C . ASP A 1 238 ? 16.857 -3.218 -11.275 1.00 95.94 238 ASP A C 1
ATOM 1794 O O . ASP A 1 238 ? 17.002 -4.288 -11.868 1.00 95.94 238 ASP A O 1
ATOM 1798 N N . ASN A 1 239 ? 16.653 -3.167 -9.956 1.00 97.25 239 ASN A N 1
ATOM 1799 C CA . ASN A 1 239 ? 16.657 -4.353 -9.107 1.00 97.25 239 ASN A CA 1
ATOM 1800 C C . ASN A 1 239 ? 15.435 -5.251 -9.351 1.00 97.25 239 ASN A C 1
ATOM 1802 O O . ASN A 1 239 ? 15.567 -6.477 -9.387 1.00 97.25 239 ASN A O 1
ATOM 1806 N N . ILE A 1 240 ? 14.250 -4.668 -9.575 1.00 97.81 240 ILE A N 1
ATOM 1807 C CA . ILE A 1 240 ? 13.044 -5.428 -9.953 1.00 97.81 240 ILE A CA 1
ATOM 1808 C C . ILE A 1 240 ? 13.293 -6.245 -11.227 1.00 97.81 240 ILE A C 1
ATOM 1810 O O . ILE A 1 240 ? 12.897 -7.413 -11.298 1.00 97.81 240 ILE A O 1
ATOM 1814 N N . VAL A 1 241 ? 13.956 -5.659 -12.226 1.00 97.31 241 VAL A N 1
ATOM 1815 C CA . VAL A 1 241 ? 14.274 -6.325 -13.495 1.00 97.31 241 VAL A CA 1
ATOM 1816 C C . VAL A 1 241 ? 15.391 -7.350 -13.317 1.00 97.31 241 VAL A C 1
ATOM 1818 O O . VAL A 1 241 ? 15.215 -8.498 -13.734 1.00 97.31 241 VAL A O 1
ATOM 1821 N N . ALA A 1 242 ? 16.494 -6.978 -12.662 1.00 97.81 242 ALA A N 1
ATOM 1822 C CA . ALA A 1 242 ? 17.647 -7.852 -12.435 1.00 97.81 242 ALA A CA 1
ATOM 1823 C C . ALA A 1 242 ? 17.261 -9.118 -11.652 1.00 97.81 242 ALA A C 1
ATOM 1825 O O . ALA A 1 242 ? 17.600 -10.233 -12.050 1.00 97.81 242 ALA A O 1
ATOM 1826 N N . SER A 1 243 ? 16.453 -8.954 -10.602 1.00 97.88 243 SER A N 1
ATOM 1827 C CA . SER A 1 243 ? 15.926 -10.051 -9.779 1.00 97.88 243 SER A CA 1
ATOM 1828 C C . SER A 1 243 ? 14.699 -10.737 -10.396 1.00 97.88 243 SER A C 1
ATOM 1830 O O . SER A 1 243 ? 14.148 -11.683 -9.830 1.00 97.88 243 SER A O 1
ATOM 1832 N N . LYS A 1 244 ? 14.252 -10.275 -11.571 1.00 98.06 244 LYS A N 1
ATOM 1833 C CA . LYS A 1 244 ? 13.098 -10.792 -12.311 1.00 98.06 244 LYS A CA 1
ATOM 1834 C C . LYS A 1 244 ? 11.815 -10.829 -11.462 1.00 98.06 244 LYS A C 1
ATOM 1836 O O . LYS A 1 244 ? 11.015 -11.753 -11.561 1.00 98.06 244 LYS A O 1
ATOM 1841 N N . LEU A 1 245 ? 11.581 -9.815 -10.632 1.00 97.94 245 LEU A N 1
ATOM 1842 C CA . LEU A 1 245 ? 10.441 -9.747 -9.704 1.00 97.94 245 LEU A CA 1
ATOM 1843 C C . LEU A 1 245 ? 9.114 -9.373 -10.393 1.00 97.94 245 LEU A C 1
ATOM 1845 O O . LEU A 1 245 ? 8.063 -9.369 -9.762 1.00 97.94 245 LEU A O 1
ATOM 1849 N N . TYR A 1 246 ? 9.125 -9.106 -11.699 1.00 96.88 246 TYR A N 1
ATOM 1850 C CA . TYR A 1 246 ? 7.933 -8.759 -12.482 1.00 96.88 246 TYR A CA 1
ATOM 1851 C C . TYR A 1 246 ? 7.056 -9.963 -12.886 1.00 96.88 246 TYR A C 1
ATOM 1853 O O . TYR A 1 246 ? 5.989 -9.786 -13.467 1.00 96.88 246 TYR A O 1
ATOM 1861 N N . ARG A 1 247 ? 7.482 -11.200 -12.595 1.00 97.06 247 ARG A N 1
ATOM 1862 C CA . ARG A 1 247 ? 6.728 -12.437 -12.884 1.00 97.06 247 ARG A CA 1
ATOM 1863 C C . ARG A 1 247 ? 6.901 -13.478 -11.770 1.00 97.06 247 ARG A C 1
ATOM 1865 O O . ARG A 1 247 ? 7.973 -13.506 -11.154 1.00 97.06 247 ARG A O 1
ATOM 1872 N N . PRO A 1 248 ? 5.894 -14.333 -11.516 1.00 96.88 248 PRO A N 1
ATOM 1873 C CA . PRO A 1 248 ? 5.963 -15.335 -10.459 1.00 96.88 248 PRO A CA 1
ATOM 1874 C C . PRO A 1 248 ? 7.055 -16.381 -10.716 1.00 96.88 248 PRO A C 1
ATOM 1876 O O . PRO A 1 248 ? 7.391 -16.693 -11.857 1.00 96.88 248 PRO A O 1
ATOM 1879 N N . GLY A 1 249 ? 7.587 -16.917 -9.620 1.00 96.69 249 GLY A N 1
ATOM 1880 C CA . GLY A 1 249 ? 8.370 -18.152 -9.587 1.00 96.69 249 GLY A CA 1
ATOM 1881 C C . GLY A 1 249 ? 7.696 -19.174 -8.669 1.00 96.69 249 GLY A C 1
ATOM 1882 O O . GLY A 1 249 ? 6.493 -19.082 -8.432 1.00 96.69 249 GLY A O 1
ATOM 1883 N N . SER A 1 250 ? 8.478 -20.094 -8.102 1.00 97.25 250 SER A N 1
ATOM 1884 C CA . SER A 1 250 ? 7.964 -21.192 -7.259 1.00 97.25 250 SER A CA 1
ATOM 1885 C C . SER A 1 250 ? 8.554 -21.219 -5.842 1.00 97.25 250 SER A C 1
ATOM 1887 O O . SER A 1 250 ? 8.401 -22.210 -5.138 1.00 97.25 250 SER A O 1
ATOM 1889 N N . VAL A 1 251 ? 9.245 -20.152 -5.421 1.00 97.50 251 VAL A N 1
ATOM 1890 C CA . VAL A 1 251 ? 9.901 -20.054 -4.104 1.00 97.50 251 VAL A CA 1
ATOM 1891 C C . VAL A 1 251 ? 9.196 -19.007 -3.247 1.00 97.50 251 VAL A C 1
ATOM 1893 O O . VAL A 1 251 ? 9.052 -17.857 -3.662 1.00 97.50 251 VAL A O 1
ATOM 1896 N N . GLY A 1 252 ? 8.768 -19.414 -2.050 1.00 95.44 252 GLY A N 1
ATOM 1897 C CA . GLY A 1 252 ? 8.283 -18.526 -0.994 1.00 95.44 252 GLY A CA 1
ATOM 1898 C C . GLY A 1 252 ? 9.357 -18.315 0.073 1.00 95.44 252 GLY A C 1
ATOM 1899 O O . GLY A 1 252 ? 10.108 -19.234 0.387 1.00 95.44 252 GLY A O 1
ATOM 1900 N N . TYR A 1 253 ? 9.428 -17.107 0.625 1.00 96.06 253 TYR A N 1
ATOM 1901 C CA . TYR A 1 253 ? 10.416 -16.715 1.628 1.00 96.06 253 TYR A CA 1
ATOM 1902 C C . TYR A 1 253 ? 9.772 -15.799 2.671 1.00 96.06 253 TYR A C 1
ATOM 1904 O O . TYR A 1 253 ? 8.882 -15.011 2.347 1.00 96.06 253 TYR A O 1
ATOM 1912 N N . VAL A 1 254 ? 10.237 -15.908 3.916 1.00 97.12 254 VAL A N 1
ATOM 1913 C CA . VAL A 1 254 ? 9.862 -15.036 5.031 1.00 97.12 254 VAL A CA 1
ATOM 1914 C C . VAL A 1 254 ? 11.105 -14.709 5.856 1.00 97.12 254 VAL A C 1
ATOM 1916 O O . VAL A 1 254 ? 11.942 -15.576 6.102 1.00 97.12 254 VAL A O 1
ATOM 1919 N N . SER A 1 255 ? 11.228 -13.455 6.283 1.00 96.38 255 SER A N 1
ATOM 1920 C CA . SER A 1 255 ? 12.328 -12.964 7.115 1.00 96.38 255 SER A CA 1
ATOM 1921 C C . SER A 1 255 ? 11.857 -11.849 8.034 1.00 96.38 255 SER A C 1
ATOM 1923 O O . SER A 1 255 ? 10.811 -11.243 7.807 1.00 96.38 255 SER A O 1
ATOM 1925 N N . LYS A 1 256 ? 12.653 -11.589 9.074 1.00 92.44 256 LYS A N 1
ATOM 1926 C CA . LYS A 1 256 ? 12.506 -10.406 9.925 1.00 92.44 256 LYS A CA 1
ATOM 1927 C C . LYS A 1 256 ? 13.094 -9.161 9.263 1.00 92.44 256 LYS A C 1
ATOM 1929 O O . LYS A 1 256 ? 12.466 -8.111 9.304 1.00 92.44 256 LYS A O 1
ATOM 1934 N N . SER A 1 257 ? 14.289 -9.274 8.679 1.00 85.75 257 SER A N 1
ATOM 1935 C CA . SER A 1 257 ? 14.925 -8.168 7.960 1.00 85.75 257 SER A CA 1
ATOM 1936 C C . SER A 1 257 ? 14.294 -8.005 6.580 1.00 85.75 257 SER A C 1
ATOM 1938 O O . SER A 1 257 ? 14.036 -9.012 5.910 1.00 85.75 257 SER A O 1
ATOM 1940 N N . GLY A 1 258 ? 14.044 -6.747 6.204 1.00 76.06 258 GLY A N 1
ATOM 1941 C CA . GLY A 1 258 ? 13.562 -6.353 4.878 1.00 76.06 258 GLY A CA 1
ATOM 1942 C C . GLY A 1 258 ? 14.622 -6.420 3.791 1.00 76.06 258 GLY A C 1
ATOM 1943 O O . GLY A 1 258 ? 15.816 -6.562 4.134 1.00 76.06 258 GLY A O 1
#

pLDDT: mean 79.81, std 25.22, range [27.66, 98.75]